Protein AF-A0A842N849-F1 (afdb_monomer_lite)

pLDDT: mean 73.32, std 21.98, range [22.89, 97.0]

Secondary structure (DSSP, 8-state):
------------SHHHHHHHHHHHHHHHHHHHHHHHHHHHHHHHHHHHTTSPPPHHHHHHHHHHHHHHHHHHHHS-HHHHHHHHTTT---TT---SB---TTSTTTT--B-STT-HHHHHHHHHHHHHHHHHHHTHHHHHHHHHHHHHHHT-SS-EEEE-TTS-EEEE--EEEP-EEEEEE-TTS-EEEEEEPPEEEE-GGGSSS-EEEE---EEEEEE-HHHHHHHHHHHHHHHHHHHHHHHHHHHHHHTT------BTTB----TTTHHHHHHHHHHHHHHHHHH-HHHHHHHHTT-PPPPP-S--GGGGTT-SSS--

Sequence (320 aa):
MKVLGYGAKKRGVADQIFDQAGIKSLRNRHDGLNSKKRLAQNKWKSEMEKESPDQQLIAEAKEDEKEFGDILASLPKVWHDLDSAGNKISANNKPVIRPGPNSVFSKHHLLAVGKEFKVSDLIAEFYCFAFSKLATSALKVKNALESCVENSETPIQWDTAAGINLTQVSKKQDYVWEKYTDKEGIKRKRKANPQLTAASDWGTKRRKISITRYHDDKYDHDKMKRSISPNFIHSLDASHMILTINEMSDAGISSFQMIHDAFGTHAEDCDEMFEIVKRTFVEIHKDNPFDRLLEKYGVDVPAKGSLKLEEILESEYIIH

Radius of gyration: 29.9 Å; chains: 1; bounding box: 75×68×69 Å

Foldseek 3Di:
DDDDDDDDDDPDDPVVCCVVVVVVVVVCVVVVVVVVVVVVVVVVVVVVVPDDPDVVVVVVVVVLVVVLVVLVVVQPCQQVVQVVVVPDDDPPQDFPDADPCPDPCNVGTRRDPPCVVVNVVSVVVSVVSVCCVVPVVLVVLLVLLLVLLVLDPAFAWFAFPLGDIDTDFAFAKDWDWDWDQDPVRDIDTDTAADWDWDDQPPHDDIDIDGDIDTDPPHTDSVVSSVCRSVVVVLRLLVSLVVQLCVVCVVVVFPAWDDDRQATDGPPVCVVVSVLSSLVSNLVRVVVPRSCVSSVVSVGDDDDDDPDDSVVSSVDPPPGD

Structure (mmCIF, N/CA/C/O backbone):
data_AF-A0A842N849-F1
#
_entry.id   AF-A0A842N849-F1
#
loop_
_atom_site.group_PDB
_atom_site.id
_atom_site.type_symbol
_atom_site.label_atom_id
_atom_site.label_alt_id
_atom_site.label_comp_id
_atom_site.label_asym_id
_atom_site.label_entity_id
_atom_site.label_seq_id
_atom_site.pdbx_PDB_ins_code
_atom_site.Cartn_x
_atom_site.Cartn_y
_atom_site.Cartn_z
_atom_site.occupancy
_atom_site.B_iso_or_equiv
_atom_site.auth_seq_id
_atom_site.auth_comp_id
_atom_site.auth_asym_id
_atom_site.auth_atom_id
_atom_site.pdbx_PDB_model_num
ATOM 1 N N . MET A 1 1 ? -51.246 -31.839 14.051 1.00 32.44 1 MET A N 1
ATOM 2 C CA . MET A 1 1 ? -51.273 -31.484 15.486 1.00 32.44 1 MET A CA 1
ATOM 3 C C . MET A 1 1 ? -51.511 -29.972 15.564 1.00 32.44 1 MET A C 1
ATOM 5 O O . MET A 1 1 ? -50.696 -29.235 15.031 1.00 32.44 1 MET A O 1
ATOM 9 N N . LYS A 1 2 ? -52.687 -29.530 16.050 1.00 28.62 2 LYS A N 1
ATOM 10 C CA . LYS A 1 2 ? -53.026 -28.110 16.353 1.00 28.62 2 LYS A CA 1
ATOM 11 C C . LYS A 1 2 ? -52.128 -27.613 17.509 1.00 28.62 2 LYS A C 1
ATOM 13 O O . LYS A 1 2 ? -51.606 -28.473 18.207 1.00 28.62 2 LYS A O 1
ATOM 18 N N . VAL A 1 3 ? -51.849 -26.313 17.695 1.00 22.89 3 VAL A N 1
ATOM 19 C CA . VAL A 1 3 ? -52.662 -25.282 18.409 1.00 22.89 3 VAL A CA 1
ATOM 20 C C . VAL A 1 3 ? -52.197 -23.871 17.941 1.00 22.89 3 VAL A C 1
ATOM 22 O O . VAL A 1 3 ? -51.000 -23.620 17.938 1.00 22.89 3 VAL A O 1
ATOM 25 N N . LEU A 1 4 ? -53.027 -23.051 17.263 1.00 25.53 4 LEU A N 1
ATOM 26 C CA . LEU A 1 4 ? -53.732 -21.827 17.753 1.00 25.53 4 LEU A CA 1
ATOM 27 C C . LEU A 1 4 ? -52.842 -20.920 18.646 1.00 25.53 4 LEU A C 1
ATOM 29 O O . LEU A 1 4 ? -52.418 -21.344 19.705 1.00 25.53 4 LEU A O 1
ATOM 33 N N . GLY A 1 5 ? -52.430 -19.702 18.281 1.00 25.44 5 GLY A N 1
ATOM 34 C CA . GLY A 1 5 ? -53.230 -18.528 17.922 1.00 25.44 5 GLY A CA 1
ATOM 35 C C . GLY A 1 5 ? -53.434 -17.646 19.161 1.00 25.44 5 GLY A C 1
ATOM 36 O O . GLY A 1 5 ? -54.130 -18.091 20.052 1.00 25.44 5 GLY A O 1
ATOM 37 N N . TYR A 1 6 ? -52.871 -16.430 19.214 1.00 25.02 6 TYR A N 1
ATOM 38 C CA . TYR A 1 6 ? -53.424 -15.289 19.970 1.00 25.02 6 TYR A CA 1
ATOM 39 C C . TYR A 1 6 ? -52.746 -13.985 19.530 1.00 25.02 6 TYR A C 1
ATOM 41 O O . TYR A 1 6 ? -51.610 -13.687 19.887 1.00 25.02 6 TYR A O 1
ATOM 49 N 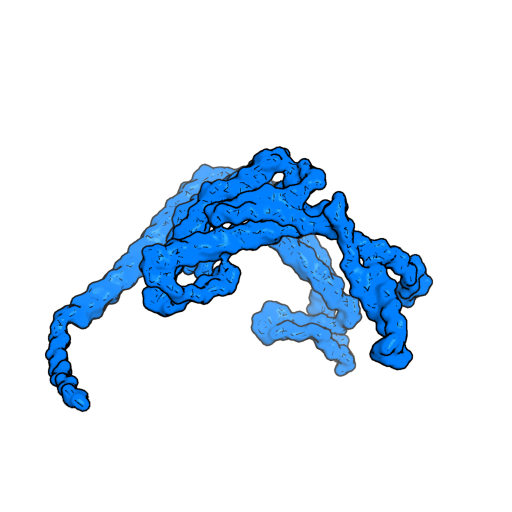N . GLY A 1 7 ? -53.478 -13.192 18.748 1.00 33.09 7 GLY A N 1
ATOM 50 C CA . GLY A 1 7 ? -53.224 -11.764 18.654 1.00 33.09 7 GLY A CA 1
ATOM 51 C C . GLY A 1 7 ? -53.701 -11.076 19.931 1.00 33.09 7 GLY A C 1
ATOM 52 O O . GLY A 1 7 ? -54.785 -11.368 20.431 1.00 33.09 7 GLY A O 1
ATOM 53 N N . ALA A 1 8 ? -52.919 -10.122 20.423 1.00 25.62 8 ALA A N 1
ATOM 54 C CA . ALA A 1 8 ? -53.411 -9.074 21.302 1.00 25.62 8 ALA A CA 1
ATOM 55 C C . ALA A 1 8 ? -52.617 -7.794 21.030 1.00 25.62 8 ALA A C 1
ATOM 57 O O . ALA A 1 8 ? -51.435 -7.684 21.346 1.00 25.62 8 ALA A O 1
ATOM 58 N N . LYS A 1 9 ? -53.297 -6.812 20.431 1.00 37.47 9 LYS A N 1
ATOM 59 C CA . LYS A 1 9 ? -52.864 -5.417 20.411 1.00 37.47 9 LYS A CA 1
ATOM 60 C C . LYS A 1 9 ? -52.615 -4.961 21.852 1.00 37.47 9 LYS A C 1
ATOM 62 O O . LYS A 1 9 ? -53.557 -4.871 22.634 1.00 37.47 9 LYS A O 1
ATOM 67 N N . LYS A 1 10 ? -51.387 -4.557 22.156 1.00 31.41 10 LYS A N 1
ATOM 68 C CA . LYS A 1 10 ? -51.122 -3.497 23.130 1.00 31.41 10 LYS A CA 1
ATOM 69 C C . LYS A 1 10 ? -50.333 -2.406 22.414 1.00 31.41 10 LYS A C 1
ATOM 71 O O . LYS A 1 10 ? -49.113 -2.421 22.403 1.00 31.41 10 LYS A O 1
ATOM 76 N N . ARG A 1 11 ? -51.055 -1.446 21.820 1.00 37.06 11 ARG A N 1
ATOM 77 C CA . ARG A 1 11 ? -50.536 -0.077 21.688 1.00 37.06 11 ARG A CA 1
ATOM 78 C C . ARG A 1 11 ? -50.334 0.411 23.116 1.00 37.06 11 ARG A C 1
ATOM 80 O O . ARG A 1 11 ? -51.307 0.725 23.795 1.00 37.06 11 ARG A O 1
ATOM 87 N N . GLY A 1 12 ? -49.105 0.345 23.600 1.00 28.17 12 GLY A N 1
ATOM 88 C CA . GLY A 1 12 ? -48.779 0.653 24.980 1.00 28.17 12 GLY A CA 1
ATOM 89 C C . GLY A 1 12 ? -47.534 1.505 25.027 1.00 28.17 12 GLY A C 1
ATOM 90 O O . GLY A 1 12 ? -46.449 0.950 25.039 1.00 28.17 12 GLY A O 1
ATOM 91 N N . VAL A 1 13 ? -47.727 2.825 25.080 1.00 34.72 13 VAL A N 1
ATOM 92 C CA . VAL A 1 13 ? -46.813 3.842 25.636 1.00 34.72 13 VAL A CA 1
ATOM 93 C C . VAL A 1 13 ? -45.440 4.019 24.946 1.00 34.72 13 VAL A C 1
ATOM 95 O O . VAL A 1 13 ? -44.965 5.146 24.877 1.00 34.72 13 VAL A O 1
ATOM 98 N N . ALA A 1 14 ? -44.837 2.988 24.350 1.00 30.64 14 ALA A N 1
ATOM 99 C CA . ALA A 1 14 ? -43.539 3.045 23.680 1.00 30.64 14 ALA A CA 1
ATOM 100 C C . ALA A 1 14 ? -43.572 3.915 22.412 1.00 30.64 14 ALA A C 1
ATOM 102 O O . ALA A 1 14 ? -42.759 4.826 22.292 1.00 30.64 14 ALA A O 1
ATOM 103 N N . ASP A 1 15 ? -44.564 3.743 21.532 1.00 34.62 15 ASP A N 1
ATOM 104 C CA . ASP A 1 15 ? -44.649 4.517 20.279 1.00 34.62 15 ASP A CA 1
ATOM 105 C C . ASP A 1 15 ? -44.846 6.029 20.516 1.00 34.62 15 ASP A C 1
ATOM 107 O O . ASP A 1 15 ? -44.389 6.848 19.727 1.00 34.62 15 ASP A O 1
ATOM 111 N N . GLN A 1 16 ? -45.464 6.430 21.636 1.00 37.66 16 GLN A N 1
ATOM 112 C CA . GLN A 1 16 ? -45.594 7.851 22.000 1.00 37.66 16 GLN A CA 1
ATOM 113 C C . GLN A 1 16 ? -44.335 8.426 22.662 1.00 37.66 16 GLN A C 1
ATOM 115 O O . GLN A 1 16 ? -44.104 9.633 22.582 1.00 37.66 16 GLN A O 1
ATOM 120 N N . ILE A 1 17 ? -43.509 7.586 23.293 1.00 38.00 17 ILE A N 1
ATOM 121 C CA . ILE A 1 17 ? -42.220 8.000 23.861 1.00 38.00 17 ILE A CA 1
ATOM 122 C C . ILE A 1 17 ? -41.162 8.109 22.750 1.00 38.00 17 ILE A C 1
ATOM 124 O O . ILE A 1 17 ? -40.391 9.070 22.745 1.00 38.00 17 ILE A O 1
ATOM 128 N N . PHE A 1 18 ? -41.159 7.194 21.774 1.00 31.75 18 PHE A N 1
ATOM 129 C CA . PHE A 1 18 ? -40.175 7.182 20.687 1.00 31.75 18 PHE A CA 1
ATOM 130 C C . PHE A 1 18 ? -40.354 8.325 19.675 1.00 31.75 18 PHE A C 1
ATOM 132 O O . PHE A 1 18 ? -39.348 8.898 19.254 1.00 31.75 18 PHE A O 1
ATOM 139 N N . ASP A 1 19 ? -41.583 8.758 19.371 1.00 40.66 19 ASP A N 1
ATOM 140 C CA . ASP A 1 19 ? -41.798 9.849 18.403 1.00 40.66 19 ASP A CA 1
ATOM 141 C C . ASP A 1 19 ? -41.350 11.228 18.928 1.00 40.66 19 ASP A C 1
ATOM 143 O O . ASP A 1 19 ? -40.822 12.047 18.174 1.00 40.66 19 ASP A O 1
ATOM 147 N N . GLN A 1 20 ? -41.484 11.504 20.233 1.00 37.53 20 GLN A N 1
ATOM 148 C CA . GLN A 1 20 ? -41.041 12.786 20.803 1.00 37.53 20 GLN A CA 1
ATOM 149 C C . GLN A 1 20 ? -39.594 12.771 21.308 1.00 37.53 20 GLN A C 1
ATOM 151 O O . GLN A 1 20 ? -38.915 13.797 21.202 1.00 37.53 20 GLN A O 1
ATOM 156 N N . ALA A 1 21 ? -39.093 11.640 21.819 1.00 36.44 21 ALA A N 1
ATOM 157 C CA . ALA A 1 21 ? -37.703 11.517 22.258 1.00 36.44 21 ALA A CA 1
ATOM 158 C C . ALA A 1 21 ? -36.736 11.341 21.074 1.00 36.44 21 ALA A C 1
ATOM 160 O O . ALA A 1 21 ? -35.662 11.946 21.071 1.00 36.44 21 ALA A O 1
ATOM 161 N N . GLY A 1 22 ? -37.132 10.599 20.033 1.00 37.69 22 GLY A N 1
ATOM 162 C CA . GLY A 1 22 ? -36.334 10.376 18.826 1.00 37.69 22 GLY A CA 1
ATOM 163 C C . GLY A 1 22 ? -36.087 11.668 18.049 1.00 37.69 22 GLY A C 1
ATOM 164 O O . GLY A 1 22 ? -34.936 12.039 17.818 1.00 37.69 22 GLY A O 1
ATOM 165 N N . ILE A 1 23 ? -37.152 12.423 17.755 1.00 40.81 23 ILE A N 1
ATOM 166 C CA . ILE A 1 23 ? -37.068 13.670 16.979 1.00 40.81 23 ILE A CA 1
ATOM 167 C C . ILE A 1 23 ? -36.344 14.780 17.760 1.00 40.81 23 ILE A C 1
ATOM 169 O O . ILE A 1 23 ? -35.526 15.492 17.175 1.00 40.81 23 ILE A O 1
ATOM 173 N N . LYS A 1 24 ? -36.552 14.914 19.084 1.00 36.38 24 LYS A N 1
ATOM 174 C CA . LYS A 1 24 ? -35.765 15.858 19.906 1.00 36.38 24 LYS A CA 1
ATOM 175 C C . LYS A 1 24 ? -34.299 15.437 20.039 1.00 36.38 24 LYS A C 1
ATOM 177 O O . LYS A 1 24 ? -33.443 16.315 20.014 1.00 36.38 24 LYS A O 1
ATOM 182 N N . SER A 1 25 ? -33.984 14.140 20.145 1.00 41.22 25 SER A N 1
ATOM 183 C CA . SER A 1 25 ? -32.586 13.680 20.228 1.00 41.22 25 SER A CA 1
ATOM 184 C C . SER A 1 25 ? -31.823 13.868 18.914 1.00 41.22 25 SER A C 1
ATOM 186 O O . SER A 1 25 ? -30.636 14.184 18.946 1.00 41.22 25 SER A O 1
ATOM 188 N N . LEU A 1 26 ? -32.495 13.726 17.766 1.00 38.94 26 LEU A N 1
ATOM 189 C CA . LEU A 1 26 ? -31.907 13.955 16.445 1.00 38.94 26 LEU A CA 1
ATOM 190 C C . LEU A 1 26 ? -31.678 15.450 16.191 1.00 38.94 26 LEU A C 1
ATOM 192 O O . LEU A 1 26 ? -30.591 15.834 15.765 1.00 38.94 26 LEU A O 1
ATOM 196 N N . ARG A 1 27 ? -32.640 16.314 16.550 1.00 40.91 27 ARG A N 1
ATOM 197 C CA . ARG A 1 27 ? -32.472 17.777 16.457 1.00 40.91 27 ARG A CA 1
ATOM 198 C C . ARG A 1 27 ? -31.383 18.301 17.401 1.00 40.91 27 ARG A C 1
ATOM 200 O O . ARG A 1 27 ? -30.525 19.062 16.972 1.00 40.91 27 ARG A O 1
ATOM 207 N N . ASN A 1 28 ? -31.348 17.816 18.645 1.00 40.47 28 ASN A N 1
ATOM 208 C CA . ASN A 1 28 ? -30.320 18.201 19.618 1.00 40.47 28 ASN A CA 1
ATOM 209 C C . ASN A 1 28 ? -28.923 17.669 19.250 1.00 40.47 28 ASN A C 1
ATOM 211 O O . ASN A 1 28 ? -27.933 18.340 19.540 1.00 40.47 28 ASN A O 1
ATOM 215 N N . ARG A 1 29 ? -28.818 16.505 18.585 1.00 43.84 29 ARG A N 1
ATOM 216 C CA . ARG A 1 29 ? -27.547 16.031 18.010 1.00 43.84 29 ARG A CA 1
ATOM 217 C C . ARG A 1 29 ? -27.091 16.930 16.864 1.00 43.84 29 ARG A C 1
ATOM 219 O O . ARG A 1 29 ? -25.929 17.317 16.850 1.00 43.84 29 ARG A O 1
ATOM 226 N N . HIS A 1 30 ? -27.994 17.349 15.977 1.00 41.16 30 HIS A N 1
ATOM 227 C CA . HIS A 1 30 ? -27.649 18.216 14.847 1.00 41.16 30 HIS A CA 1
ATOM 228 C C . HIS A 1 30 ? -27.212 19.633 15.279 1.00 41.16 30 HIS A C 1
ATOM 230 O O . HIS A 1 30 ? -26.248 20.176 14.730 1.00 41.16 30 HIS A O 1
ATOM 236 N N . ASP A 1 31 ? -27.854 20.204 16.305 1.00 43.22 31 ASP A N 1
ATOM 237 C CA . ASP A 1 31 ? -27.501 21.518 16.869 1.00 43.22 31 ASP A CA 1
ATOM 238 C C . ASP A 1 31 ? -26.251 21.455 17.776 1.00 43.22 31 ASP A C 1
ATOM 240 O O . ASP A 1 31 ? -25.425 22.377 17.797 1.00 43.22 31 ASP A O 1
ATOM 244 N N . GLY A 1 32 ? -26.043 20.331 18.473 1.00 47.00 32 GLY A N 1
ATOM 245 C CA . GLY A 1 32 ? -24.833 20.043 19.251 1.00 47.00 32 GLY A CA 1
ATOM 246 C C . GLY A 1 32 ? -23.588 19.819 18.383 1.00 47.00 32 GLY A C 1
ATOM 247 O O . GLY A 1 32 ? -22.511 20.314 18.715 1.00 47.00 32 GLY A O 1
ATOM 248 N N . LEU A 1 33 ? -23.728 19.138 17.241 1.00 43.19 33 LEU A N 1
ATOM 249 C CA . LEU A 1 33 ? -22.650 18.941 16.264 1.00 43.19 33 LEU A CA 1
ATOM 250 C C . LEU A 1 33 ? -22.289 20.238 15.538 1.00 43.19 33 LEU A C 1
ATOM 252 O O . LEU A 1 33 ? -21.107 20.518 15.365 1.00 43.19 33 LEU A O 1
ATOM 256 N N . ASN A 1 34 ? -23.271 21.068 15.172 1.00 45.28 34 ASN A N 1
ATOM 257 C CA . ASN A 1 34 ? -22.999 22.354 14.522 1.00 45.28 34 ASN A CA 1
ATOM 258 C C . ASN A 1 34 ? -22.328 23.353 15.471 1.00 45.28 34 ASN A C 1
ATOM 260 O O . ASN A 1 34 ? -21.401 24.053 15.067 1.00 45.28 34 ASN A O 1
ATOM 264 N N . SER A 1 35 ? -22.745 23.407 16.739 1.00 48.44 35 SER A N 1
ATOM 265 C CA . SER A 1 35 ? -22.102 24.266 17.741 1.00 48.44 35 SER A CA 1
ATOM 266 C C . SER A 1 35 ? -20.686 23.797 18.086 1.00 48.44 35 SER A C 1
ATOM 268 O O . SER A 1 35 ? -19.784 24.632 18.124 1.00 48.44 35 SER A O 1
ATOM 270 N N . LYS A 1 36 ? -20.448 22.483 18.232 1.00 49.03 36 LYS A N 1
ATOM 271 C CA . LYS A 1 36 ? -19.101 21.916 18.428 1.00 49.03 36 LYS A CA 1
ATOM 272 C C . LYS A 1 36 ? -18.201 22.075 17.197 1.00 49.03 36 LYS A C 1
ATOM 274 O O . LYS A 1 36 ? -17.064 22.504 17.367 1.00 49.03 36 LYS A O 1
ATOM 279 N N . LYS A 1 37 ? -18.703 21.845 15.973 1.00 48.50 37 LYS A N 1
ATOM 280 C CA . LYS A 1 37 ? -17.974 22.126 14.715 1.00 48.50 37 LYS A CA 1
ATOM 281 C C . LYS A 1 37 ? -17.581 23.596 14.624 1.00 48.50 37 LYS A C 1
ATOM 283 O O . LYS A 1 37 ? -16.449 23.906 14.275 1.00 48.50 37 LYS A O 1
ATOM 288 N N . ARG A 1 38 ? -18.488 24.508 14.983 1.00 50.00 38 ARG A N 1
ATOM 289 C CA . ARG A 1 38 ? -18.233 25.953 14.940 1.00 50.00 38 ARG A CA 1
ATOM 290 C C . ARG A 1 38 ? -17.259 26.402 16.033 1.00 50.00 38 ARG A C 1
ATOM 292 O O . ARG A 1 38 ? -16.422 27.259 15.771 1.00 50.00 38 ARG A O 1
ATOM 299 N N . LEU A 1 39 ? -17.310 25.798 17.225 1.00 52.38 39 LEU A N 1
ATOM 300 C CA . LEU A 1 39 ? -16.325 26.034 18.287 1.00 52.38 39 LEU A CA 1
ATOM 301 C C . LEU A 1 39 ? -14.937 25.511 17.893 1.00 52.38 39 LEU A C 1
ATOM 303 O O . LEU A 1 39 ? -13.954 26.216 18.092 1.00 52.38 39 LEU A O 1
ATOM 307 N N . ALA A 1 40 ? -14.864 24.316 17.298 1.00 47.88 40 ALA A N 1
ATOM 308 C CA . ALA A 1 40 ? -13.627 23.723 16.799 1.00 47.88 40 ALA A CA 1
ATOM 309 C C . ALA A 1 40 ? -13.034 24.544 15.644 1.00 47.88 40 ALA A C 1
ATOM 311 O O . ALA A 1 40 ? -11.854 24.867 15.681 1.00 47.88 40 ALA A O 1
ATOM 312 N N . GLN A 1 41 ? -13.855 24.990 14.686 1.00 43.72 41 GLN A N 1
ATOM 313 C CA . GLN A 1 41 ? -13.428 25.888 13.606 1.00 43.72 41 GLN A CA 1
ATOM 314 C C . GLN A 1 41 ? -12.940 27.243 14.122 1.00 43.72 41 GLN A C 1
ATOM 316 O O . GLN A 1 41 ? -11.947 27.760 13.622 1.00 43.72 41 GLN A O 1
ATOM 321 N N . ASN A 1 42 ? -13.617 27.834 15.109 1.00 53.06 42 ASN A N 1
ATOM 322 C CA . ASN A 1 42 ? -13.201 29.116 15.678 1.00 53.06 42 ASN A CA 1
ATOM 323 C C . ASN A 1 42 ? -11.926 28.976 16.520 1.00 53.06 42 ASN A C 1
ATOM 325 O O . ASN A 1 42 ? -11.064 29.849 16.460 1.00 53.06 42 ASN A O 1
ATOM 329 N N . LYS A 1 43 ? -11.780 27.870 17.261 1.00 49.94 43 LYS A N 1
ATOM 330 C CA . LYS A 1 43 ? -10.562 27.554 18.013 1.00 49.94 43 LYS A CA 1
ATOM 331 C C . LYS A 1 43 ? -9.383 27.326 17.064 1.00 49.94 43 LYS A C 1
ATOM 333 O O . LYS A 1 43 ? -8.360 27.978 17.233 1.00 49.94 43 LYS A O 1
ATOM 338 N N . TRP A 1 44 ? -9.581 26.532 16.012 1.00 46.66 44 TRP A N 1
ATOM 339 C CA . TRP A 1 44 ? -8.602 26.299 14.949 1.00 46.66 44 TRP A CA 1
ATOM 340 C C . TRP A 1 44 ? -8.199 27.594 14.232 1.00 46.66 44 TRP A C 1
ATOM 342 O O . TRP A 1 44 ? -7.013 27.862 14.091 1.00 46.66 44 TRP A O 1
ATOM 352 N N . LYS A 1 45 ? -9.158 28.462 13.871 1.00 47.44 45 LYS A N 1
ATOM 353 C CA . LYS A 1 45 ? -8.859 29.791 13.303 1.00 47.44 45 LYS A CA 1
ATOM 354 C C . LYS A 1 45 ? -8.031 30.661 14.252 1.00 47.44 45 LYS A C 1
ATOM 356 O O . LYS A 1 45 ? -7.077 31.284 13.811 1.00 47.44 45 LYS A O 1
ATOM 361 N N . SER A 1 46 ? -8.353 30.663 15.547 1.00 50.19 46 SER A N 1
ATOM 362 C CA . SER A 1 46 ? -7.612 31.441 16.552 1.00 50.19 46 SER A CA 1
ATOM 363 C C . SER A 1 46 ? -6.216 30.888 16.873 1.00 50.19 46 SER A C 1
ATOM 365 O O . SER A 1 46 ? -5.372 31.619 17.387 1.00 50.19 46 SER A O 1
ATOM 367 N N . GLU A 1 47 ? -5.987 29.596 16.619 1.00 47.09 47 GLU A N 1
ATOM 368 C CA . GLU A 1 47 ? -4.688 28.930 16.765 1.00 47.09 47 GLU A CA 1
ATOM 369 C C . GLU A 1 47 ? -3.828 29.154 15.506 1.00 47.09 47 GLU A C 1
ATOM 371 O O . GLU A 1 47 ? -2.669 29.536 15.635 1.00 47.09 47 GLU A O 1
ATOM 376 N N . MET A 1 48 ? -4.423 29.079 14.309 1.00 42.56 48 MET A N 1
ATOM 377 C CA . MET A 1 48 ? -3.784 29.415 13.024 1.00 42.56 48 MET A CA 1
ATOM 378 C C . MET A 1 48 ? -3.397 30.899 12.906 1.00 42.56 48 MET A C 1
ATOM 380 O O . MET A 1 48 ? -2.389 31.218 12.291 1.00 42.56 48 MET A O 1
ATOM 384 N N . GLU A 1 49 ? -4.157 31.820 13.510 1.00 43.88 49 GLU A N 1
ATOM 385 C CA . GLU A 1 49 ? -3.810 33.254 13.542 1.00 43.88 49 GLU A CA 1
ATOM 386 C C . GLU A 1 49 ? -2.610 33.578 14.458 1.00 43.88 49 GLU A C 1
ATOM 388 O O . GLU A 1 49 ? -2.075 34.685 14.392 1.00 43.88 49 GLU A O 1
ATOM 393 N N . LYS A 1 50 ? -2.178 32.642 15.318 1.00 41.97 50 LYS A N 1
ATOM 394 C CA . LYS A 1 50 ? -1.055 32.835 16.258 1.00 41.97 50 LYS A CA 1
ATOM 395 C C . LYS A 1 50 ? 0.270 32.266 15.763 1.00 41.97 50 LYS A C 1
ATOM 397 O O . LYS A 1 50 ? 1.316 32.673 16.268 1.00 41.97 50 LYS A O 1
ATOM 402 N N . GLU A 1 51 ? 0.246 31.355 14.800 1.00 43.22 51 GLU A N 1
ATOM 403 C CA . GLU A 1 51 ? 1.453 30.827 14.173 1.00 43.22 51 GLU A CA 1
ATOM 404 C C . GLU A 1 51 ? 1.808 31.704 12.969 1.00 43.22 51 GLU A C 1
ATOM 406 O O . GLU A 1 51 ? 1.101 31.736 11.965 1.00 43.22 51 GLU A O 1
ATOM 411 N N . SER A 1 52 ? 2.907 32.460 13.072 1.00 46.62 52 SER A N 1
ATOM 412 C CA . SER A 1 52 ? 3.513 33.080 11.890 1.00 46.62 52 SER A CA 1
ATOM 413 C C . SER A 1 52 ? 3.860 31.952 10.917 1.00 46.62 52 SER A C 1
ATOM 415 O O . SER A 1 52 ? 4.651 31.090 11.305 1.00 46.62 52 SER A O 1
ATOM 417 N N . PRO A 1 53 ? 3.326 31.931 9.681 1.00 47.78 53 PRO A N 1
ATOM 418 C CA . PRO A 1 53 ? 3.680 30.889 8.733 1.00 47.78 53 PRO A CA 1
ATOM 419 C C . PRO A 1 53 ? 5.186 30.944 8.491 1.00 47.78 53 PRO A C 1
ATOM 421 O O . PRO A 1 53 ? 5.755 32.032 8.334 1.00 47.78 53 PRO A O 1
ATOM 424 N N . ASP A 1 54 ? 5.822 29.778 8.505 1.00 52.47 54 ASP A N 1
ATOM 425 C CA . ASP A 1 54 ? 7.260 29.656 8.311 1.00 52.47 54 ASP A CA 1
ATOM 426 C C . ASP A 1 54 ? 7.633 30.350 6.993 1.00 52.47 54 ASP A C 1
ATOM 428 O O . ASP A 1 54 ? 7.077 30.044 5.935 1.00 52.47 54 ASP A O 1
ATOM 432 N N . GLN A 1 55 ? 8.531 31.338 7.036 1.00 49.19 55 GLN A N 1
ATOM 433 C CA . GLN A 1 55 ? 8.898 32.124 5.843 1.00 49.19 55 GLN A CA 1
ATOM 434 C C . GLN A 1 55 ? 9.420 31.222 4.714 1.00 49.19 55 GLN A C 1
ATOM 436 O O . GLN A 1 55 ? 9.281 31.549 3.535 1.00 49.19 55 GLN A O 1
ATOM 441 N N . GLN A 1 56 ? 9.964 30.066 5.093 1.00 44.66 56 GLN A N 1
ATOM 442 C CA . GLN A 1 56 ? 10.403 29.000 4.209 1.00 44.66 56 GLN A CA 1
ATOM 443 C C . GLN A 1 56 ? 9.227 28.326 3.481 1.00 44.66 56 GLN A C 1
ATOM 445 O O . GLN A 1 56 ? 9.277 28.206 2.263 1.00 44.66 56 GLN A O 1
ATOM 450 N N . LEU A 1 57 ? 8.120 28.029 4.172 1.00 46.28 57 LEU A N 1
ATOM 451 C CA . LEU A 1 57 ? 6.893 27.497 3.558 1.00 46.28 57 LEU A CA 1
ATOM 452 C C . LEU A 1 57 ? 6.246 28.502 2.594 1.00 46.28 57 LEU A C 1
ATOM 454 O O . LEU A 1 57 ? 5.723 28.113 1.555 1.00 46.28 57 LEU A O 1
ATOM 458 N N . ILE A 1 58 ? 6.291 29.803 2.907 1.00 50.94 58 ILE A N 1
ATOM 459 C CA . ILE A 1 58 ? 5.790 30.852 1.998 1.00 50.94 58 ILE A CA 1
ATOM 460 C C . ILE A 1 58 ? 6.665 30.949 0.739 1.00 50.94 58 ILE A C 1
ATOM 462 O O . ILE A 1 58 ? 6.147 31.185 -0.353 1.00 50.94 58 ILE A O 1
ATOM 466 N N . ALA A 1 59 ? 7.986 30.816 0.880 1.00 53.09 59 ALA A N 1
ATOM 467 C CA . ALA A 1 59 ? 8.912 30.835 -0.248 1.00 53.09 59 ALA A CA 1
ATOM 468 C C . ALA A 1 59 ? 8.739 29.596 -1.139 1.00 53.09 59 ALA A C 1
ATOM 470 O O . ALA A 1 59 ? 8.600 29.753 -2.350 1.00 53.09 59 ALA A O 1
ATOM 471 N N . GLU A 1 60 ? 8.644 28.408 -0.534 1.00 52.84 60 GLU A N 1
ATOM 472 C CA . GLU A 1 60 ? 8.337 27.145 -1.216 1.00 52.84 60 GLU A CA 1
ATOM 473 C C . GLU A 1 60 ? 6.992 27.233 -1.952 1.00 52.84 60 GLU A C 1
ATOM 475 O O . GLU A 1 60 ? 6.924 26.946 -3.140 1.00 52.84 60 GLU A O 1
ATOM 480 N N . ALA A 1 61 ? 5.944 27.763 -1.312 1.00 49.94 61 ALA A N 1
ATOM 481 C CA . ALA A 1 61 ? 4.637 27.936 -1.949 1.00 49.94 61 ALA A CA 1
ATOM 482 C C . ALA A 1 61 ? 4.666 28.885 -3.163 1.00 49.94 61 ALA A C 1
ATOM 484 O O . ALA A 1 61 ? 3.946 28.664 -4.135 1.00 49.94 61 ALA A O 1
ATOM 485 N N . LYS A 1 62 ? 5.490 29.942 -3.137 1.00 54.69 62 LYS A N 1
ATOM 486 C CA . LYS A 1 62 ? 5.650 30.868 -4.277 1.00 54.69 62 LYS A CA 1
ATOM 487 C C . LYS A 1 62 ? 6.458 30.261 -5.419 1.00 54.69 62 LYS A C 1
ATOM 489 O O . LYS A 1 62 ? 6.197 30.566 -6.582 1.00 54.69 62 LYS A O 1
ATOM 494 N N . GLU A 1 63 ? 7.458 29.447 -5.097 1.00 63.72 63 GLU A N 1
ATOM 495 C CA . GLU A 1 63 ? 8.224 28.696 -6.090 1.00 63.72 63 GLU A CA 1
ATOM 496 C C . GLU A 1 63 ? 7.342 27.627 -6.748 1.00 63.72 63 GLU A C 1
ATOM 498 O O . GLU A 1 63 ? 7.312 27.533 -7.974 1.00 63.72 63 GLU A O 1
ATOM 503 N N . ASP A 1 64 ? 6.510 26.951 -5.955 1.00 56.34 64 ASP A N 1
ATOM 504 C CA . ASP A 1 64 ? 5.497 26.000 -6.410 1.00 56.34 64 ASP A CA 1
ATOM 505 C C . ASP A 1 64 ? 4.428 26.656 -7.292 1.00 56.34 64 ASP A C 1
ATOM 507 O O . ASP A 1 64 ? 4.041 26.090 -8.312 1.00 56.34 64 ASP A O 1
ATOM 511 N N . GLU A 1 65 ? 3.956 27.857 -6.938 1.00 57.72 65 GLU A N 1
ATOM 512 C CA . GLU A 1 65 ? 2.992 28.624 -7.739 1.00 57.72 65 GLU A CA 1
ATOM 513 C C . GLU A 1 65 ? 3.582 29.018 -9.099 1.00 57.72 65 GLU A C 1
ATOM 515 O O . GLU A 1 65 ? 2.902 28.948 -10.126 1.00 57.72 65 GLU A O 1
ATOM 520 N N . LYS A 1 66 ? 4.869 29.381 -9.125 1.00 66.75 66 LYS A N 1
ATOM 521 C CA . LYS A 1 66 ? 5.592 29.679 -10.361 1.00 66.75 66 LYS A CA 1
ATOM 522 C C . LYS A 1 66 ? 5.796 28.424 -11.210 1.00 66.75 66 LYS A C 1
ATOM 524 O O . LYS A 1 66 ? 5.498 28.463 -12.398 1.00 66.75 66 LYS A O 1
ATOM 529 N N . GLU A 1 67 ? 6.247 27.319 -10.619 1.00 62.22 67 GLU A N 1
ATOM 530 C CA . GLU A 1 67 ? 6.444 26.038 -11.312 1.00 62.22 67 GLU A CA 1
ATOM 531 C C . GLU A 1 67 ? 5.115 25.499 -11.865 1.00 62.22 67 GLU A C 1
ATOM 533 O O . GLU A 1 67 ? 5.038 25.073 -13.017 1.00 62.22 67 GLU A O 1
ATOM 538 N N . PHE A 1 68 ? 4.030 25.614 -11.096 1.00 57.34 68 PHE A N 1
ATOM 539 C CA . PHE A 1 68 ? 2.676 25.301 -11.547 1.00 57.34 68 PHE A CA 1
ATOM 540 C C . PHE A 1 68 ? 2.225 26.209 -12.694 1.00 57.34 68 PHE A C 1
ATOM 542 O O . PHE A 1 68 ? 1.660 25.728 -13.677 1.00 57.34 68 PHE A O 1
ATOM 549 N N . GLY A 1 69 ? 2.488 27.515 -12.590 1.00 58.91 69 GLY A N 1
ATOM 550 C CA . GLY A 1 69 ? 2.234 28.488 -13.649 1.00 58.91 69 GLY A CA 1
ATOM 551 C C . GLY A 1 69 ? 2.999 28.164 -14.932 1.00 58.91 69 GLY A C 1
ATOM 552 O O . GLY A 1 69 ? 2.419 28.219 -16.013 1.00 58.91 69 GLY A O 1
ATOM 553 N N . ASP A 1 70 ? 4.258 27.744 -14.816 1.00 63.88 70 ASP A N 1
ATOM 554 C CA . ASP A 1 70 ? 5.108 27.335 -15.933 1.00 63.88 70 ASP A CA 1
ATOM 555 C C . ASP A 1 70 ? 4.633 26.002 -16.548 1.00 63.88 70 ASP A C 1
ATOM 557 O O . ASP A 1 70 ? 4.604 25.863 -17.772 1.00 63.88 70 ASP A O 1
ATOM 561 N N . ILE A 1 71 ? 4.164 25.037 -15.744 1.00 57.72 71 ILE A N 1
ATOM 562 C CA . ILE A 1 71 ? 3.538 23.791 -16.229 1.00 57.72 71 ILE A CA 1
ATOM 563 C C . ILE A 1 71 ? 2.229 24.100 -16.965 1.00 57.72 71 ILE A C 1
ATOM 565 O O . ILE A 1 71 ? 2.025 23.635 -18.085 1.00 57.72 71 ILE A O 1
ATOM 569 N N . LEU A 1 72 ? 1.361 24.934 -16.390 1.00 56.41 72 LEU A N 1
ATOM 570 C CA . LEU A 1 72 ? 0.127 25.378 -17.041 1.00 56.41 72 LEU A CA 1
ATOM 571 C C . LEU A 1 72 ? 0.398 26.173 -18.324 1.00 56.41 72 LEU A C 1
ATOM 573 O O . LEU A 1 72 ? -0.324 26.003 -19.302 1.00 56.41 72 LEU A O 1
ATOM 577 N N . ALA A 1 73 ? 1.435 27.011 -18.350 1.00 58.22 73 ALA A N 1
ATOM 578 C CA . ALA A 1 73 ? 1.836 27.773 -19.531 1.00 58.22 73 ALA A CA 1
ATOM 579 C C . ALA A 1 73 ? 2.555 26.910 -20.587 1.00 58.22 73 ALA A C 1
ATOM 581 O O . ALA A 1 73 ? 2.544 27.249 -21.773 1.00 58.22 73 ALA A O 1
ATOM 582 N N . SER A 1 74 ? 3.175 25.800 -20.170 1.00 52.22 74 SER A N 1
ATOM 583 C CA . SER A 1 74 ? 3.824 24.811 -21.041 1.00 52.22 74 SER A CA 1
ATOM 584 C C . SER A 1 74 ? 2.876 23.721 -21.541 1.00 52.22 74 SER A C 1
ATOM 586 O O . SER A 1 74 ? 3.228 23.022 -22.504 1.00 52.22 74 SER A O 1
ATOM 588 N N . LEU A 1 75 ? 1.656 23.627 -20.977 1.00 51.84 75 LEU A N 1
ATOM 589 C CA . LEU A 1 75 ? 0.552 22.921 -21.623 1.00 51.84 75 LEU A CA 1
ATOM 590 C C . LEU A 1 75 ? 0.533 23.365 -23.082 1.00 51.84 75 LEU A C 1
ATOM 592 O O . LEU A 1 75 ? 0.614 24.557 -23.392 1.00 51.84 75 LEU A O 1
ATOM 596 N N . PRO A 1 76 ? 0.529 22.407 -24.013 1.00 49.00 76 PRO A N 1
ATOM 597 C CA . PRO A 1 76 ? 1.000 22.681 -25.345 1.00 49.00 76 PRO A CA 1
ATOM 598 C C . PRO A 1 76 ? 0.103 23.743 -25.958 1.00 49.00 76 PRO A C 1
ATOM 600 O O . PRO A 1 76 ? -1.121 23.653 -25.868 1.00 49.00 76 PRO A O 1
ATOM 603 N N . LYS A 1 77 ? 0.726 24.679 -26.679 1.00 48.69 77 LYS A N 1
ATOM 604 C CA . LYS A 1 77 ? 0.065 25.648 -27.564 1.00 48.69 77 LYS A CA 1
ATOM 605 C C . LYS A 1 77 ? -1.053 25.015 -28.403 1.00 48.69 77 LYS A C 1
ATOM 607 O O . LYS A 1 77 ? -1.998 25.692 -28.743 1.00 48.69 77 LYS A O 1
ATOM 612 N N . VAL A 1 78 ? -0.991 23.698 -28.635 1.00 41.97 78 VAL A N 1
ATOM 613 C CA . VAL A 1 78 ? -2.064 22.819 -29.131 1.00 41.97 78 VAL A CA 1
ATOM 614 C C . VAL A 1 78 ? -3.430 23.047 -28.480 1.00 41.97 78 VAL A C 1
ATOM 616 O O . VAL A 1 78 ? -4.399 23.024 -29.219 1.00 41.97 78 VAL A O 1
ATOM 619 N N . TRP A 1 79 ? -3.551 23.262 -27.169 1.00 49.44 79 TRP A N 1
ATOM 620 C CA . TRP A 1 79 ? -4.850 23.527 -26.535 1.00 49.44 79 TRP A CA 1
ATOM 621 C C . TRP A 1 79 ? -5.401 24.903 -26.924 1.00 49.44 79 TRP A C 1
ATOM 623 O O . TRP A 1 79 ? -6.562 24.998 -27.307 1.00 49.44 79 TRP A O 1
ATOM 633 N N . HIS A 1 80 ? -4.552 25.935 -26.950 1.00 46.19 80 HIS A N 1
ATOM 634 C CA . HIS A 1 80 ? -4.911 27.272 -27.441 1.00 46.19 80 HIS A CA 1
ATOM 635 C C . HIS A 1 80 ? -5.109 27.332 -28.968 1.00 46.19 80 HIS A C 1
ATOM 637 O O . HIS A 1 80 ? -6.001 28.024 -29.451 1.00 46.19 80 HIS A O 1
ATOM 643 N N . ASP A 1 81 ? -4.323 26.590 -29.746 1.00 45.88 81 ASP A N 1
ATOM 644 C CA . ASP A 1 81 ? -4.413 26.480 -31.204 1.00 45.88 81 ASP A CA 1
ATOM 645 C C . ASP A 1 81 ? -5.637 25.639 -31.617 1.00 45.88 81 ASP A C 1
ATOM 647 O O . ASP A 1 81 ? -6.201 25.881 -32.678 1.00 45.88 81 ASP A O 1
ATOM 651 N N . LEU A 1 82 ? -6.084 24.680 -30.792 1.00 45.12 82 LEU A N 1
ATOM 652 C CA . LEU A 1 82 ? -7.354 23.957 -30.962 1.00 45.12 82 LEU A CA 1
ATOM 653 C C . LEU A 1 82 ? -8.562 24.863 -30.714 1.00 45.12 82 LEU A C 1
ATOM 655 O O . LEU A 1 82 ? -9.528 24.785 -31.470 1.00 45.12 82 LEU A O 1
ATOM 659 N N . ASP A 1 83 ? -8.474 25.738 -29.712 1.00 41.41 83 ASP A N 1
ATOM 660 C CA . ASP A 1 83 ? -9.484 26.759 -29.408 1.00 41.41 83 ASP A CA 1
ATOM 661 C C . ASP A 1 83 ? -9.546 27.828 -30.524 1.00 41.41 83 ASP A C 1
ATOM 663 O O . ASP A 1 83 ? -10.613 28.234 -30.983 1.00 41.41 83 ASP A O 1
ATOM 667 N N . SER A 1 84 ? -8.382 28.199 -31.073 1.00 43.59 84 SER A N 1
ATOM 668 C CA . SER A 1 84 ? -8.238 29.166 -32.175 1.00 43.59 84 SER A CA 1
ATOM 669 C C . SER A 1 84 ? -8.584 28.590 -33.559 1.00 43.59 84 SER A C 1
ATOM 671 O O . SER A 1 84 ? -8.931 29.335 -34.479 1.00 43.59 84 SER A O 1
ATOM 673 N N . ALA A 1 85 ? -8.498 27.267 -33.742 1.00 46.12 85 ALA A N 1
ATOM 674 C CA . ALA A 1 85 ? -8.812 26.570 -34.994 1.00 46.12 85 ALA A CA 1
ATOM 675 C C . ALA A 1 85 ? -10.307 26.247 -35.163 1.00 46.12 85 ALA A C 1
ATOM 677 O O . ALA A 1 85 ? -10.679 25.553 -36.117 1.00 46.12 85 ALA A O 1
ATOM 678 N N . GLY A 1 86 ? -11.171 26.792 -34.302 1.00 45.69 86 GLY A N 1
ATOM 679 C CA . GLY A 1 86 ? -12.625 26.626 -34.319 1.00 45.69 86 GLY A CA 1
ATOM 680 C C . GLY A 1 86 ? -13.365 27.088 -35.583 1.00 45.69 86 GLY A C 1
ATOM 681 O O . GLY A 1 86 ? -14.577 27.222 -35.525 1.00 45.69 86 GLY A O 1
ATOM 682 N N . ASN A 1 87 ? -12.704 27.323 -36.726 1.00 43.22 87 ASN A N 1
ATOM 683 C CA . ASN A 1 87 ? -13.378 27.747 -37.962 1.00 43.22 87 ASN A CA 1
ATOM 684 C C . ASN A 1 87 ? -12.795 27.229 -39.293 1.00 43.22 87 ASN A C 1
ATOM 686 O O . ASN A 1 87 ? -13.139 27.754 -40.351 1.00 43.22 87 ASN A O 1
ATOM 690 N N . LYS A 1 88 ? -11.961 26.179 -39.311 1.00 48.19 88 LYS A N 1
ATOM 691 C CA . LYS A 1 88 ? -11.594 25.508 -40.582 1.00 48.19 88 LYS A CA 1
ATOM 692 C C . LYS A 1 88 ? -11.617 23.989 -40.459 1.00 48.19 88 LYS A C 1
ATOM 694 O O . LYS A 1 88 ? -10.583 23.332 -40.523 1.00 48.19 88 LYS A O 1
ATOM 699 N N . ILE A 1 89 ? -12.810 23.422 -40.301 1.00 48.19 89 ILE A N 1
ATOM 700 C CA . ILE A 1 89 ? -13.003 21.969 -40.330 1.00 48.19 89 ILE A CA 1
ATOM 701 C C . ILE A 1 89 ? -13.565 21.573 -41.699 1.00 48.19 89 ILE A C 1
ATOM 703 O O . ILE A 1 89 ? -14.703 21.884 -42.041 1.00 48.19 89 ILE A O 1
ATOM 707 N N . SER A 1 90 ? -12.741 20.877 -42.485 1.00 45.62 90 SER A N 1
ATOM 708 C CA . SER A 1 90 ? -13.185 20.065 -43.621 1.00 45.62 90 SER A CA 1
ATOM 709 C C . SER A 1 90 ? -13.999 18.876 -43.098 1.00 45.62 90 SER A C 1
ATOM 711 O O . SER A 1 90 ? -13.598 18.235 -42.125 1.00 45.62 90 SER A O 1
ATOM 713 N N . ALA A 1 91 ? -15.114 18.560 -43.764 1.00 50.22 91 ALA A N 1
ATOM 714 C CA . ALA A 1 91 ? -16.102 17.542 -43.385 1.00 50.22 91 ALA A CA 1
ATOM 715 C C . ALA A 1 91 ? -15.548 16.112 -43.160 1.00 50.22 91 ALA A C 1
ATOM 717 O O . ALA A 1 91 ? -16.273 15.249 -42.667 1.00 50.22 91 ALA A O 1
ATOM 718 N N . ASN A 1 92 ? -14.272 15.858 -43.472 1.00 51.28 92 ASN A N 1
ATOM 719 C CA . ASN A 1 92 ? -13.628 14.550 -43.333 1.00 51.28 92 ASN A CA 1
ATOM 720 C C . ASN A 1 92 ? -12.812 14.344 -42.038 1.00 51.28 92 ASN A C 1
ATOM 722 O O . ASN A 1 92 ? -12.449 13.203 -41.757 1.00 51.28 92 ASN A O 1
ATOM 726 N N . ASN A 1 93 ? -12.555 15.372 -41.217 1.00 53.41 93 ASN A N 1
ATOM 727 C CA . ASN A 1 93 ? -11.844 15.209 -39.935 1.00 53.41 93 ASN A CA 1
ATOM 728 C C . ASN A 1 93 ? -12.832 15.049 -38.771 1.00 53.41 93 ASN A C 1
ATOM 730 O O . ASN A 1 93 ? -13.227 16.019 -38.123 1.00 53.41 93 ASN A O 1
ATOM 734 N N . LYS A 1 94 ? -13.246 13.809 -38.488 1.00 53.66 94 LYS A N 1
ATOM 735 C CA . LYS A 1 94 ? -14.007 13.511 -37.266 1.00 53.66 94 LYS A CA 1
ATOM 736 C C . LYS A 1 94 ? -13.083 13.668 -36.044 1.00 53.66 94 LYS A C 1
ATOM 738 O O . LYS A 1 94 ? -11.994 13.098 -36.061 1.00 53.66 94 LYS A O 1
ATOM 743 N N . PRO A 1 95 ? -13.490 14.406 -34.993 1.00 54.34 95 PRO A N 1
ATOM 744 C CA . PRO A 1 95 ? -12.689 14.551 -33.778 1.00 54.34 95 PRO A CA 1
ATOM 745 C C . PRO A 1 95 ? -12.456 13.185 -33.128 1.00 54.34 95 PRO A C 1
ATOM 747 O O . PRO A 1 95 ? -13.379 12.371 -33.053 1.00 54.34 95 PRO A O 1
ATOM 750 N N . VAL A 1 96 ? -11.227 12.952 -32.664 1.00 55.44 96 VAL A N 1
ATOM 751 C CA . VAL A 1 96 ? -10.777 11.650 -32.139 1.00 55.44 96 VAL A CA 1
ATOM 752 C C . VAL A 1 96 ? -11.316 11.398 -30.727 1.00 55.44 96 VAL A C 1
ATOM 754 O O . VAL A 1 96 ? -11.629 10.264 -30.379 1.00 55.44 96 VAL A O 1
ATOM 757 N N . ILE A 1 97 ? -11.486 12.456 -29.924 1.00 56.25 97 ILE A N 1
ATOM 758 C CA . ILE A 1 97 ? -12.023 12.390 -28.558 1.00 56.25 97 ILE A CA 1
ATOM 759 C C . ILE A 1 97 ? -13.127 13.437 -28.405 1.00 56.25 97 ILE A C 1
ATOM 761 O O . ILE A 1 97 ? -12.937 14.611 -28.731 1.00 56.25 97 ILE A O 1
ATOM 765 N N . ARG A 1 98 ? -14.284 13.000 -27.897 1.00 54.47 98 ARG A N 1
ATOM 766 C CA . ARG A 1 98 ? -15.403 13.862 -27.503 1.00 54.47 98 ARG A CA 1
ATOM 767 C C . ARG A 1 98 ? -15.611 13.727 -25.998 1.00 54.47 98 ARG A C 1
ATOM 769 O O . ARG A 1 98 ? -16.075 12.673 -25.562 1.00 54.47 98 ARG A O 1
ATOM 776 N N . PRO A 1 99 ? -15.270 14.748 -25.203 1.00 55.31 99 PRO A N 1
ATOM 777 C CA . PRO A 1 99 ? -15.629 14.767 -23.794 1.00 55.31 99 PRO A CA 1
ATOM 778 C C . PRO A 1 99 ? -17.152 14.684 -23.643 1.00 55.31 99 PRO A C 1
ATOM 780 O O . PRO A 1 99 ? -17.896 15.181 -24.492 1.00 55.31 99 PRO A O 1
ATOM 783 N N . GLY A 1 100 ? -17.622 14.032 -22.578 1.00 48.94 100 GLY A N 1
ATOM 784 C CA . GLY A 1 100 ? -19.053 13.939 -22.292 1.00 48.94 100 GLY A CA 1
ATOM 785 C C . GLY A 1 100 ? -19.702 15.325 -22.131 1.00 48.94 100 GLY A C 1
ATOM 786 O O . GLY A 1 100 ? -19.005 16.295 -21.825 1.00 48.94 100 GLY A O 1
ATOM 787 N N . PRO A 1 101 ? -21.032 15.438 -22.291 1.00 51.06 101 PRO A N 1
ATOM 788 C CA . PRO A 1 101 ? -21.742 16.723 -22.318 1.00 51.06 101 PRO A CA 1
ATOM 789 C C . PRO A 1 101 ? -21.577 17.563 -21.040 1.00 51.06 101 PRO A C 1
ATOM 791 O O . PRO A 1 101 ? -21.616 18.785 -21.115 1.00 51.06 101 PRO A O 1
ATOM 794 N N . ASN A 1 102 ? -21.316 16.926 -19.893 1.00 52.31 102 ASN A N 1
ATOM 795 C CA . ASN A 1 102 ? -21.101 17.601 -18.606 1.00 52.31 102 ASN A CA 1
ATOM 796 C C . ASN A 1 102 ? -19.618 17.824 -18.270 1.00 52.31 102 ASN A C 1
ATOM 798 O O . ASN A 1 102 ? -19.287 18.261 -17.172 1.00 52.31 102 ASN A O 1
ATOM 802 N N . SER A 1 103 ? -18.703 17.479 -19.176 1.00 52.97 103 SER A N 1
ATOM 803 C CA . SER A 1 103 ? -17.279 17.687 -18.948 1.00 52.97 103 SER A CA 1
ATOM 804 C C . SER A 1 103 ? -16.947 19.177 -19.020 1.00 52.97 103 SER A C 1
ATOM 806 O O . SER A 1 103 ? -17.418 19.879 -19.917 1.00 52.97 103 SER A O 1
ATOM 808 N N . VAL A 1 104 ? -16.050 19.647 -18.151 1.00 49.34 104 VAL A N 1
ATOM 809 C CA . VAL A 1 104 ? -15.408 20.969 -18.295 1.00 49.34 104 VAL A CA 1
ATOM 810 C C . VAL A 1 104 ? -14.690 21.113 -19.646 1.00 49.34 104 VAL A C 1
ATOM 812 O O . VAL A 1 104 ? -14.520 22.217 -20.155 1.00 49.34 104 VAL A O 1
ATOM 815 N N . PHE A 1 105 ? -14.367 19.986 -20.290 1.00 46.53 105 PHE A N 1
ATOM 816 C CA . PHE A 1 105 ? -13.773 19.919 -21.619 1.00 46.53 105 PHE A CA 1
ATOM 817 C C . PHE A 1 105 ? -14.800 19.780 -22.753 1.00 46.53 105 PHE A C 1
ATOM 819 O O . PHE A 1 105 ? -14.400 19.674 -23.903 1.00 46.53 105 PHE A O 1
ATOM 826 N N . SER A 1 106 ? -16.111 19.813 -22.484 1.00 54.03 106 SER A N 1
ATOM 827 C CA . SER A 1 106 ? -17.183 19.633 -23.489 1.00 54.03 106 SER A CA 1
ATOM 828 C C . SER A 1 106 ? -17.095 20.585 -24.691 1.00 54.03 106 SER A C 1
ATOM 830 O O . SER A 1 106 ? -17.539 20.237 -25.784 1.00 54.03 106 SER A O 1
ATOM 832 N N . LYS A 1 107 ? -16.478 21.759 -24.507 1.00 48.12 107 LYS A N 1
ATOM 833 C CA . LYS A 1 107 ? -16.227 22.762 -25.556 1.00 48.12 107 LYS A CA 1
ATOM 834 C C . LYS A 1 107 ? -14.922 22.553 -26.338 1.00 48.12 107 LYS A C 1
ATOM 836 O O . LYS A 1 107 ? -14.685 23.261 -27.307 1.00 48.12 107 LYS A O 1
ATOM 841 N N . HIS A 1 108 ? -14.093 21.589 -25.943 1.00 50.78 108 HIS A N 1
ATOM 842 C CA . HIS A 1 108 ? -12.757 21.366 -26.490 1.00 50.78 108 HIS A CA 1
ATOM 843 C C . HIS A 1 108 ? -12.738 20.055 -27.292 1.00 50.78 108 HIS A C 1
ATOM 845 O O . HIS A 1 108 ? -13.170 18.999 -26.821 1.00 50.78 108 HIS A O 1
ATOM 851 N N . HIS A 1 109 ? -12.245 20.104 -28.529 1.00 53.88 109 HIS A N 1
ATOM 852 C CA . HIS A 1 109 ? -12.164 18.945 -29.421 1.00 53.88 109 HIS A CA 1
ATOM 853 C C . HIS A 1 109 ? -10.718 18.704 -29.839 1.00 53.88 109 HIS A C 1
ATOM 855 O O . HIS A 1 109 ? -10.056 19.627 -30.289 1.00 53.88 109 HIS A O 1
ATOM 861 N N . LEU A 1 110 ? -10.227 17.464 -29.755 1.00 56.03 110 LEU A N 1
ATOM 862 C CA . LEU A 1 110 ? -8.923 17.091 -30.314 1.00 56.03 110 LEU A CA 1
ATOM 863 C C . LEU A 1 110 ? -9.083 16.797 -31.814 1.00 56.03 110 LEU A C 1
ATOM 865 O O . LEU A 1 110 ? -9.630 15.764 -32.208 1.00 56.03 110 LEU A O 1
ATOM 869 N N . LEU A 1 111 ? -8.641 17.744 -32.647 1.00 52.25 111 LEU A N 1
ATOM 870 C CA . LEU A 1 111 ? -8.840 17.742 -34.105 1.00 52.25 111 LEU A CA 1
ATOM 871 C C . LEU A 1 111 ? -7.670 17.143 -34.909 1.00 52.25 111 LEU A C 1
ATOM 873 O O . LEU A 1 111 ? -7.819 16.912 -36.109 1.00 52.25 111 LEU A O 1
ATOM 877 N N . ALA A 1 112 ? -6.514 16.899 -34.283 1.00 53.88 112 ALA A N 1
ATOM 878 C CA . ALA A 1 112 ? -5.313 16.401 -34.956 1.00 53.88 112 ALA A CA 1
ATOM 879 C C . ALA A 1 112 ? -4.961 14.978 -34.500 1.00 53.88 112 ALA A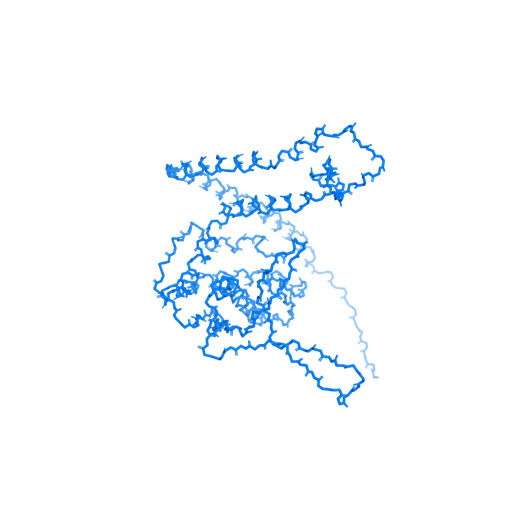 C 1
ATOM 881 O O . ALA A 1 112 ? -4.604 14.768 -33.343 1.00 53.88 112 ALA A O 1
ATOM 882 N N . VAL A 1 113 ? -5.026 14.031 -35.439 1.00 49.44 113 VAL A N 1
ATOM 883 C CA . VAL A 1 113 ? -4.558 12.645 -35.274 1.00 49.44 113 VAL A CA 1
ATOM 884 C C . VAL A 1 113 ? -3.037 12.643 -35.065 1.00 49.44 113 VAL A C 1
ATOM 886 O O . VAL A 1 113 ? -2.315 13.321 -35.797 1.00 49.44 113 VAL A O 1
ATOM 889 N N . GLY A 1 114 ? -2.546 11.899 -34.074 1.00 54.59 114 GLY A N 1
ATOM 890 C CA . GLY A 1 114 ? -1.130 11.773 -33.720 1.00 54.59 114 GLY A CA 1
ATOM 891 C C . GLY A 1 114 ? -0.646 12.712 -32.607 1.00 54.59 114 GLY A C 1
ATOM 892 O O . GLY A 1 114 ? 0.519 12.632 -32.219 1.00 54.59 114 GLY A O 1
ATOM 893 N N . LYS A 1 115 ? -1.504 13.595 -32.073 1.00 58.25 115 LYS A N 1
ATOM 894 C CA . LYS A 1 115 ? -1.173 14.472 -30.926 1.00 58.25 115 LYS A CA 1
ATOM 895 C C . LYS A 1 115 ? -1.773 13.994 -29.600 1.00 58.25 115 LYS A C 1
ATOM 897 O O . LYS A 1 115 ? -1.420 14.537 -28.558 1.00 58.25 115 LYS A O 1
ATOM 902 N N . GLU A 1 116 ? -2.627 12.974 -29.622 1.00 64.69 116 GLU A N 1
ATOM 903 C CA . GLU A 1 116 ? -3.289 12.393 -28.450 1.00 64.69 116 GLU A CA 1
ATOM 904 C C . GLU A 1 116 ? -2.306 11.898 -27.381 1.00 64.69 116 GLU A C 1
ATOM 906 O O . GLU A 1 116 ? -2.519 12.165 -26.202 1.00 64.69 116 GLU A O 1
ATOM 911 N N . PHE A 1 117 ? -1.197 11.269 -27.780 1.00 69.31 117 PHE A N 1
ATOM 912 C CA . PHE A 1 117 ? -0.166 10.817 -26.840 1.00 69.31 117 PHE A CA 1
ATOM 913 C C . PHE A 1 117 ? 0.500 11.994 -26.134 1.00 69.31 117 PHE A C 1
ATOM 915 O O . PHE A 1 117 ? 0.559 12.016 -24.915 1.00 69.31 117 PHE A O 1
ATOM 922 N N . LYS A 1 118 ? 0.873 13.037 -26.884 1.00 65.88 118 LYS A N 1
ATOM 923 C CA . LYS A 1 118 ? 1.488 14.241 -26.313 1.00 65.88 118 LYS A CA 1
ATOM 924 C C . LYS A 1 118 ? 0.553 14.957 -25.334 1.00 65.88 118 LYS A C 1
ATOM 926 O O . LYS A 1 118 ? 0.998 15.490 -24.328 1.00 65.88 118 LYS A O 1
ATOM 931 N N . VAL A 1 119 ? -0.744 14.974 -25.633 1.00 68.50 119 VAL A N 1
ATOM 932 C CA . VAL A 1 119 ? -1.761 15.529 -24.732 1.00 68.50 119 VAL A CA 1
ATOM 933 C C . VAL A 1 119 ? -1.900 14.679 -23.469 1.00 68.50 119 VAL A C 1
ATOM 935 O O . VAL A 1 119 ? -1.955 15.234 -22.376 1.00 68.50 119 VAL A O 1
ATOM 938 N N . SER A 1 120 ? -1.922 13.353 -23.609 1.00 74.31 120 SER A N 1
ATOM 939 C CA . SER A 1 120 ? -1.955 12.427 -22.475 1.00 74.31 120 SER A CA 1
ATOM 940 C C . SER A 1 120 ? -0.725 12.572 -21.580 1.00 74.31 120 SER A C 1
ATOM 942 O O . SER A 1 120 ? -0.877 12.586 -20.363 1.00 74.31 120 SER A O 1
ATOM 944 N N . ASP A 1 121 ? 0.465 12.706 -22.168 1.00 71.56 121 ASP A N 1
ATOM 945 C CA . ASP A 1 121 ? 1.724 12.869 -21.436 1.00 71.56 121 ASP A CA 1
ATOM 946 C C . ASP A 1 121 ? 1.695 14.149 -20.591 1.00 71.56 121 ASP A C 1
ATOM 948 O O . ASP A 1 121 ? 1.951 14.104 -19.394 1.00 71.56 121 ASP A O 1
ATOM 952 N N . LEU A 1 122 ? 1.266 15.271 -21.175 1.00 69.50 122 LEU A N 1
ATOM 953 C CA . LEU A 1 122 ? 1.174 16.557 -20.470 1.00 69.50 122 LEU A CA 1
ATOM 954 C C . LEU A 1 122 ? 0.112 16.562 -19.367 1.00 69.50 122 LEU A C 1
ATOM 956 O O . LEU A 1 122 ? 0.316 17.152 -18.309 1.00 69.50 122 LEU A O 1
ATOM 960 N N . ILE A 1 123 ? -1.017 15.882 -19.583 1.00 76.44 123 ILE A N 1
ATOM 961 C CA . ILE A 1 123 ? -2.019 15.684 -18.531 1.00 76.44 123 ILE A CA 1
AT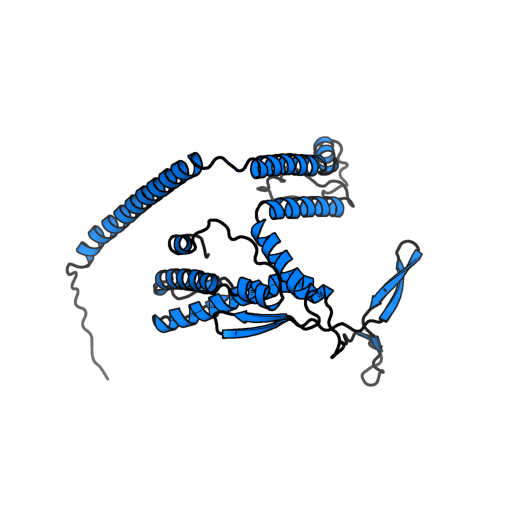OM 962 C C . ILE A 1 123 ? -1.428 14.838 -17.395 1.00 76.44 123 ILE A C 1
ATOM 964 O O . ILE A 1 123 ? -1.619 15.175 -16.230 1.00 76.44 123 ILE A O 1
ATOM 968 N N . ALA A 1 124 ? -0.707 13.761 -17.713 1.00 78.81 124 ALA A N 1
ATOM 969 C CA . ALA A 1 124 ? -0.073 12.914 -16.708 1.00 78.81 124 ALA A CA 1
ATOM 970 C C . ALA A 1 124 ? 0.985 13.683 -15.902 1.00 78.81 124 ALA A C 1
ATOM 972 O O . ALA A 1 124 ? 0.979 13.602 -14.676 1.00 78.81 124 ALA A O 1
ATOM 973 N N . GLU A 1 125 ? 1.831 14.477 -16.564 1.00 74.94 125 GLU A N 1
ATOM 974 C CA . GLU A 1 125 ? 2.802 15.366 -15.914 1.00 74.94 125 GLU A CA 1
ATOM 975 C C . GLU A 1 125 ? 2.110 16.342 -14.957 1.00 74.94 125 GLU A C 1
ATOM 977 O O . GLU A 1 125 ? 2.495 16.436 -13.791 1.00 74.94 125 GLU A O 1
ATOM 982 N N . PHE A 1 126 ? 1.033 16.991 -15.408 1.00 77.56 126 PHE A N 1
ATOM 983 C CA . PHE A 1 126 ? 0.236 17.887 -14.573 1.00 77.56 126 PHE A CA 1
ATOM 984 C C . PHE A 1 126 ? -0.358 17.175 -13.350 1.00 77.56 126 PHE A C 1
ATOM 986 O O . PHE A 1 126 ? -0.256 17.680 -12.232 1.00 77.56 126 PHE A O 1
ATOM 993 N N . TYR A 1 127 ? -0.951 15.990 -13.530 1.00 82.69 127 TYR A N 1
ATOM 994 C CA . TYR A 1 127 ? -1.510 15.213 -12.419 1.00 82.69 127 TYR A CA 1
ATOM 995 C C . TYR A 1 127 ? -0.435 14.783 -11.422 1.00 82.69 127 TYR A C 1
ATOM 997 O O . TYR A 1 127 ? -0.640 14.915 -10.217 1.00 82.69 127 TYR A O 1
ATOM 1005 N N . CYS A 1 128 ? 0.709 14.292 -11.900 1.00 80.25 128 CYS A N 1
ATOM 1006 C CA . CYS A 1 128 ? 1.823 13.906 -11.039 1.00 80.25 128 CYS A CA 1
ATOM 1007 C C . CYS A 1 128 ? 2.372 15.102 -10.258 1.00 80.25 128 CYS A C 1
ATOM 1009 O O . CYS A 1 128 ? 2.671 14.966 -9.071 1.00 80.25 128 CYS A O 1
ATOM 1011 N N . PHE A 1 129 ? 2.462 16.269 -10.897 1.00 78.69 129 PHE A N 1
ATOM 1012 C CA . PHE A 1 129 ? 2.869 17.501 -10.240 1.00 78.69 129 PHE A CA 1
ATOM 1013 C C . PHE A 1 129 ? 1.866 17.929 -9.164 1.00 78.69 129 PHE A C 1
ATOM 1015 O O . PHE A 1 129 ? 2.237 18.079 -8.005 1.00 78.69 129 PHE A O 1
ATOM 1022 N N . ALA A 1 130 ? 0.582 18.058 -9.506 1.00 80.44 130 ALA A N 1
ATOM 1023 C CA . ALA A 1 130 ? -0.447 18.456 -8.548 1.00 80.44 130 ALA A CA 1
ATOM 1024 C C . ALA A 1 130 ? -0.533 17.480 -7.361 1.00 80.44 130 ALA A C 1
ATOM 1026 O O . ALA A 1 130 ? -0.652 17.898 -6.209 1.00 80.44 130 ALA A O 1
ATOM 1027 N N . PHE A 1 131 ? -0.419 16.175 -7.628 1.00 83.38 131 PHE A N 1
ATOM 1028 C CA . PHE A 1 131 ? -0.405 15.152 -6.588 1.00 83.38 131 PHE A CA 1
ATOM 1029 C C . PHE A 1 131 ? 0.818 15.267 -5.673 1.00 83.38 131 PHE A C 1
ATOM 1031 O O . PHE A 1 131 ? 0.675 15.110 -4.463 1.00 83.38 131 PHE A O 1
ATOM 1038 N N . SER A 1 132 ? 2.006 15.566 -6.212 1.00 80.69 132 SER A N 1
ATOM 1039 C CA . SER A 1 132 ? 3.221 15.692 -5.396 1.00 80.69 132 SER A CA 1
ATOM 1040 C C . SER A 1 132 ? 3.131 16.839 -4.389 1.00 80.69 132 SER A C 1
ATOM 1042 O O . SER A 1 132 ? 3.650 16.701 -3.284 1.00 80.69 132 SER A O 1
ATOM 1044 N N . LYS A 1 133 ? 2.420 17.919 -4.741 1.00 80.31 133 LYS A N 1
ATOM 1045 C CA . LYS A 1 133 ? 2.165 19.060 -3.852 1.00 80.31 133 LYS A CA 1
ATOM 1046 C C . LYS A 1 133 ? 1.048 18.785 -2.844 1.00 80.31 133 LYS A C 1
ATOM 1048 O O . LYS A 1 133 ? 1.152 19.179 -1.687 1.00 80.31 133 LYS A O 1
ATOM 1053 N N . LEU A 1 134 ? -0.018 18.096 -3.261 1.00 85.19 134 LEU A N 1
ATOM 1054 C CA . LEU A 1 134 ? -1.146 17.776 -2.378 1.00 85.19 134 LEU A CA 1
ATOM 1055 C C . LEU A 1 134 ? -0.785 16.703 -1.340 1.00 85.19 134 LEU A C 1
ATOM 1057 O O . LEU A 1 134 ? -1.183 16.790 -0.182 1.00 85.19 134 LEU A O 1
ATOM 1061 N N . ALA A 1 135 ? -0.040 15.680 -1.758 1.00 87.69 135 ALA A N 1
ATOM 1062 C CA . ALA A 1 135 ? 0.258 14.490 -0.970 1.00 87.69 135 ALA A CA 1
ATOM 1063 C C . ALA A 1 135 ? 1.756 14.382 -0.635 1.00 87.69 135 ALA A C 1
ATOM 1065 O O . ALA A 1 135 ? 2.346 13.300 -0.693 1.00 87.69 135 ALA A O 1
ATOM 1066 N N . THR A 1 136 ? 2.379 15.497 -0.245 1.00 87.44 136 THR A N 1
ATOM 1067 C CA . THR A 1 136 ? 3.815 15.571 0.077 1.00 87.44 136 THR A CA 1
ATOM 1068 C C . THR A 1 136 ? 4.244 14.519 1.103 1.00 87.44 136 THR A C 1
ATOM 1070 O O . THR A 1 136 ? 5.291 13.887 0.954 1.00 87.44 136 THR A O 1
ATOM 1073 N N . SER A 1 137 ? 3.422 14.270 2.129 1.00 88.75 137 SER A N 1
ATOM 1074 C CA . SER A 1 137 ? 3.689 13.238 3.140 1.00 88.75 137 SER A CA 1
ATOM 1075 C C . SER A 1 137 ? 3.755 11.833 2.536 1.00 88.75 137 SER A C 1
ATOM 1077 O O . SER A 1 137 ? 4.646 11.064 2.887 1.00 88.75 137 SER A O 1
ATOM 1079 N N . ALA A 1 138 ? 2.878 11.510 1.580 1.00 90.69 138 ALA A N 1
ATOM 1080 C CA . ALA A 1 138 ? 2.893 10.215 0.904 1.00 90.69 138 ALA A CA 1
ATOM 1081 C C . ALA A 1 138 ? 4.170 10.032 0.070 1.00 90.69 138 ALA A C 1
ATOM 1083 O O . ALA A 1 138 ? 4.749 8.946 0.055 1.00 90.69 138 ALA A O 1
ATOM 1084 N N . LEU A 1 139 ? 4.659 11.101 -0.571 1.00 90.56 139 LEU A N 1
ATOM 1085 C CA . LEU A 1 139 ? 5.924 11.063 -1.306 1.00 90.56 139 LEU A CA 1
ATOM 1086 C C . LEU A 1 139 ? 7.124 10.851 -0.370 1.00 90.56 139 LEU A C 1
ATOM 1088 O O . LEU A 1 139 ? 8.001 10.047 -0.682 1.00 90.56 139 LEU A O 1
ATOM 1092 N N . LYS A 1 140 ? 7.143 11.510 0.797 1.00 92.25 140 LYS A N 1
ATOM 1093 C CA . LYS A 1 140 ? 8.177 11.301 1.828 1.00 92.25 140 LYS A CA 1
ATOM 1094 C C . LYS A 1 140 ? 8.190 9.855 2.328 1.00 92.25 140 LYS A C 1
ATOM 1096 O O . LYS A 1 140 ? 9.253 9.242 2.369 1.00 92.25 140 LYS A O 1
ATOM 1101 N N . VAL A 1 141 ? 7.017 9.296 2.637 1.00 93.62 141 VAL A N 1
ATOM 1102 C CA . VAL A 1 141 ? 6.866 7.892 3.059 1.00 93.62 141 VAL A CA 1
ATOM 1103 C C . VAL A 1 141 ? 7.357 6.940 1.973 1.00 93.62 141 VAL A C 1
ATOM 1105 O O . VAL A 1 141 ? 8.168 6.059 2.250 1.00 93.62 141 VAL A O 1
ATOM 1108 N N . LYS A 1 142 ? 6.927 7.142 0.721 1.00 94.62 142 LYS A N 1
ATOM 1109 C CA . LYS A 1 142 ? 7.376 6.337 -0.420 1.00 94.62 142 LYS A CA 1
ATOM 1110 C C . LYS A 1 142 ? 8.903 6.340 -0.532 1.00 94.62 142 LYS A C 1
ATOM 1112 O O . LYS A 1 142 ? 9.497 5.270 -0.623 1.00 94.62 142 LYS A O 1
ATOM 1117 N N . ASN A 1 143 ? 9.524 7.518 -0.516 1.00 94.94 143 ASN A N 1
ATOM 1118 C CA . ASN A 1 143 ? 10.972 7.644 -0.667 1.00 94.94 143 ASN A CA 1
ATOM 1119 C C . ASN A 1 143 ? 11.724 6.965 0.489 1.00 94.94 143 ASN A C 1
ATOM 1121 O O . ASN A 1 143 ? 12.700 6.268 0.238 1.00 94.94 143 ASN A O 1
ATOM 1125 N N . ALA A 1 144 ? 11.242 7.091 1.730 1.00 96.44 144 ALA A N 1
ATOM 1126 C CA . ALA A 1 144 ? 11.847 6.419 2.881 1.00 96.44 144 ALA A CA 1
ATOM 1127 C C . ALA A 1 144 ? 11.774 4.883 2.767 1.00 96.44 144 ALA A C 1
ATOM 1129 O O . ALA A 1 144 ? 12.770 4.197 2.988 1.00 96.44 144 ALA A O 1
ATOM 1130 N N . LEU A 1 145 ? 10.628 4.336 2.338 1.00 96.62 145 LEU A N 1
ATOM 1131 C CA . LEU A 1 145 ? 10.487 2.897 2.078 1.00 96.62 145 LEU A CA 1
ATOM 1132 C C . LEU A 1 145 ? 11.414 2.420 0.953 1.00 96.62 145 LEU A C 1
ATOM 1134 O O . LEU A 1 145 ? 11.982 1.331 1.027 1.00 96.62 145 LEU A O 1
ATOM 1138 N N . GLU A 1 146 ? 11.565 3.224 -0.101 1.00 96.44 146 GLU A N 1
ATOM 1139 C CA . GLU A 1 146 ? 12.506 2.946 -1.184 1.00 96.44 146 GLU A CA 1
ATOM 1140 C C . GLU A 1 146 ? 13.957 2.917 -0.678 1.00 96.44 146 GLU A C 1
ATOM 1142 O O . GLU A 1 146 ? 14.696 2.001 -1.042 1.00 96.44 146 GLU A O 1
ATOM 1147 N N . SER A 1 147 ? 14.342 3.834 0.216 1.00 96.56 147 SER A N 1
ATOM 1148 C CA . SER A 1 147 ? 15.663 3.838 0.856 1.00 96.56 147 SER A CA 1
ATOM 1149 C C . SER A 1 147 ? 15.913 2.602 1.726 1.00 96.56 147 SER A C 1
ATOM 1151 O O . SER A 1 147 ? 17.038 2.109 1.755 1.00 96.56 147 SER A O 1
ATOM 1153 N N . CYS A 1 148 ? 14.889 2.014 2.361 1.00 96.06 148 CYS A N 1
ATOM 1154 C CA . CYS A 1 148 ? 15.060 0.732 3.061 1.00 96.06 148 CYS A CA 1
ATOM 1155 C C . CYS A 1 148 ? 15.506 -0.384 2.110 1.00 96.06 148 CYS A C 1
ATOM 1157 O O . CYS A 1 148 ? 16.347 -1.204 2.472 1.00 96.06 148 CYS A O 1
ATOM 1159 N N . VAL A 1 149 ? 14.950 -0.416 0.892 1.00 95.12 149 VAL A N 1
ATOM 1160 C CA . VAL A 1 149 ? 15.332 -1.395 -0.139 1.00 95.12 149 VAL A CA 1
ATOM 1161 C C . VAL A 1 149 ? 16.756 -1.147 -0.633 1.00 95.12 149 VAL A C 1
ATOM 1163 O O . VAL A 1 149 ? 17.471 -2.103 -0.915 1.00 95.12 149 VAL A O 1
ATOM 1166 N N . GLU A 1 150 ? 17.175 0.114 -0.742 1.00 93.75 150 GLU A N 1
ATOM 1167 C CA . GLU A 1 150 ? 18.541 0.475 -1.146 1.00 93.75 150 GLU A CA 1
ATOM 1168 C C . GLU A 1 150 ? 19.580 0.094 -0.088 1.00 93.75 150 GLU A C 1
ATOM 1170 O O . GLU A 1 150 ? 20.655 -0.392 -0.434 1.00 93.75 150 GLU A O 1
ATOM 1175 N N . ASN A 1 151 ? 19.233 0.242 1.191 1.00 92.94 151 ASN A N 1
ATOM 1176 C CA . ASN A 1 151 ? 20.093 -0.103 2.321 1.00 92.94 151 ASN A CA 1
ATOM 1177 C C . ASN A 1 151 ? 20.139 -1.612 2.625 1.00 92.94 151 ASN A C 1
ATOM 1179 O O . ASN A 1 151 ? 20.821 -2.022 3.565 1.00 92.94 151 ASN A O 1
ATOM 1183 N N . SER A 1 152 ? 19.421 -2.454 1.871 1.00 90.69 152 SER A N 1
ATOM 1184 C CA . SER A 1 152 ? 19.381 -3.897 2.110 1.00 90.69 152 SER A CA 1
ATOM 1185 C C . SER A 1 152 ? 19.792 -4.714 0.891 1.00 90.69 152 SER A C 1
ATOM 1187 O O . SER A 1 152 ? 19.235 -4.594 -0.198 1.00 90.69 152 SER A O 1
ATOM 1189 N N . GLU A 1 153 ? 20.721 -5.644 1.107 1.00 85.25 153 GLU A N 1
ATOM 1190 C CA . GLU A 1 153 ? 21.066 -6.687 0.132 1.00 85.25 153 GLU A CA 1
ATOM 1191 C C . GLU A 1 153 ? 20.062 -7.852 0.141 1.00 85.25 153 GLU A C 1
ATOM 1193 O O . GLU A 1 153 ? 20.017 -8.666 -0.782 1.00 85.25 153 GLU A O 1
ATOM 1198 N N . THR A 1 154 ? 19.243 -7.941 1.190 1.00 87.75 154 THR A N 1
ATOM 1199 C CA . THR A 1 154 ? 18.271 -9.016 1.390 1.00 87.75 154 THR A CA 1
ATOM 1200 C C . THR A 1 154 ? 16.840 -8.529 1.160 1.00 87.75 154 THR A C 1
ATOM 1202 O O . THR A 1 154 ? 16.562 -7.336 1.273 1.00 87.75 154 THR A O 1
ATOM 1205 N N . PRO A 1 155 ? 15.893 -9.437 0.874 1.00 91.12 155 PRO A N 1
ATOM 1206 C CA . PRO A 1 155 ? 14.472 -9.119 0.879 1.00 91.12 155 PRO A CA 1
ATOM 1207 C C . PRO A 1 155 ? 14.018 -8.357 2.130 1.00 91.12 155 PRO A C 1
ATOM 1209 O O . PRO A 1 155 ? 14.357 -8.730 3.253 1.00 91.12 155 PRO A O 1
ATOM 1212 N N . ILE A 1 156 ? 13.213 -7.312 1.926 1.00 94.50 156 ILE A N 1
ATOM 1213 C CA . ILE A 1 156 ? 12.672 -6.494 3.016 1.00 94.50 156 ILE A CA 1
ATOM 1214 C C . ILE A 1 156 ? 11.585 -7.264 3.757 1.00 94.50 156 ILE A C 1
ATOM 1216 O O . ILE A 1 156 ? 10.738 -7.908 3.135 1.00 94.50 156 ILE A O 1
ATOM 1220 N N . GLN A 1 157 ? 11.609 -7.186 5.085 1.00 95.44 157 GLN A N 1
ATOM 1221 C CA . GLN A 1 157 ? 10.682 -7.882 5.967 1.00 95.44 157 GLN A CA 1
ATOM 1222 C C . GLN A 1 157 ? 10.118 -6.945 7.024 1.00 95.44 157 GLN A C 1
ATOM 1224 O O . GLN A 1 157 ? 10.887 -6.238 7.683 1.00 95.44 157 GLN A O 1
ATOM 1229 N N . TRP A 1 158 ? 8.812 -7.025 7.248 1.00 95.06 158 TRP A N 1
ATOM 1230 C CA . TRP A 1 158 ? 8.111 -6.294 8.299 1.00 95.06 158 TRP A CA 1
ATOM 1231 C C . TRP A 1 158 ? 6.963 -7.119 8.864 1.00 95.06 158 TRP A C 1
ATOM 1233 O O . TRP A 1 158 ? 6.465 -8.046 8.225 1.00 95.06 158 TRP A O 1
ATOM 1243 N N . ASP A 1 159 ? 6.571 -6.764 10.073 1.00 92.06 159 ASP A N 1
ATOM 1244 C CA . ASP A 1 159 ? 5.391 -7.240 10.772 1.00 92.06 159 ASP A CA 1
ATOM 1245 C C . ASP A 1 159 ? 4.263 -6.207 10.682 1.00 92.06 159 ASP A C 1
ATOM 1247 O O . ASP A 1 159 ? 4.498 -5.009 10.498 1.00 92.06 159 ASP A O 1
ATOM 1251 N N . THR A 1 160 ? 3.024 -6.675 10.799 1.00 89.56 160 THR A N 1
ATOM 1252 C CA . THR A 1 160 ? 1.845 -5.813 10.890 1.00 89.56 160 THR A CA 1
ATOM 1253 C C . THR A 1 160 ? 1.184 -5.917 12.261 1.00 89.56 160 THR A C 1
ATOM 1255 O O . THR A 1 160 ? 1.361 -6.912 12.964 1.00 89.56 160 THR A O 1
ATOM 1258 N N . ALA A 1 161 ? 0.353 -4.932 12.616 1.00 86.56 161 ALA A N 1
ATOM 1259 C CA . ALA A 1 161 ? -0.418 -4.922 13.865 1.00 86.56 161 ALA A CA 1
ATOM 1260 C C . ALA A 1 161 ? -1.322 -6.161 14.041 1.00 86.56 161 ALA A C 1
ATOM 1262 O O . ALA A 1 161 ? -1.575 -6.600 15.157 1.00 86.56 161 ALA A O 1
ATOM 1263 N N . ALA A 1 162 ? -1.758 -6.778 12.937 1.00 88.50 162 ALA A N 1
ATOM 1264 C CA . ALA A 1 162 ? -2.519 -8.028 12.951 1.00 88.50 162 ALA A CA 1
ATOM 1265 C C . ALA A 1 162 ? -1.643 -9.286 13.170 1.00 88.50 162 ALA A C 1
ATOM 1267 O O . ALA A 1 162 ? -2.137 -10.408 13.078 1.00 88.50 162 ALA A O 1
ATOM 1268 N N . GLY A 1 163 ? -0.338 -9.126 13.418 1.00 87.56 163 GLY A N 1
ATOM 1269 C CA . GLY A 1 163 ? 0.605 -10.220 13.660 1.00 87.56 163 GLY A CA 1
ATOM 1270 C C . GLY A 1 163 ? 1.096 -10.933 12.396 1.00 87.56 163 GLY A C 1
ATOM 1271 O O . GLY A 1 163 ? 1.607 -12.053 12.481 1.00 87.56 163 GLY A O 1
ATOM 1272 N N . ILE A 1 164 ? 0.946 -10.325 11.215 1.00 88.69 164 ILE A N 1
ATOM 1273 C CA . ILE A 1 164 ? 1.370 -10.930 9.946 1.00 88.69 164 ILE A CA 1
ATOM 1274 C C . ILE A 1 164 ? 2.815 -10.544 9.651 1.00 88.69 164 ILE A C 1
ATOM 1276 O O . ILE A 1 164 ? 3.134 -9.368 9.513 1.00 88.69 164 ILE A O 1
ATOM 1280 N N . ASN A 1 165 ? 3.678 -11.545 9.480 1.00 92.69 165 ASN A N 1
ATOM 1281 C CA . ASN A 1 165 ? 5.055 -11.345 9.038 1.00 92.69 165 ASN A CA 1
ATOM 1282 C C . ASN A 1 165 ? 5.141 -11.431 7.514 1.00 92.69 165 ASN A C 1
ATOM 1284 O O . ASN A 1 165 ? 4.815 -12.461 6.918 1.00 92.69 165 ASN A O 1
ATOM 1288 N N . LEU A 1 166 ? 5.615 -10.362 6.883 1.00 94.06 166 LEU A N 1
ATOM 1289 C CA . LEU A 1 166 ? 5.729 -10.240 5.437 1.00 94.06 166 LEU A CA 1
ATOM 1290 C C . LEU A 1 166 ? 7.187 -10.220 5.004 1.00 94.06 166 LEU A C 1
ATOM 1292 O O . LEU A 1 166 ? 8.073 -9.721 5.691 1.00 94.06 166 LEU A O 1
ATOM 1296 N N . THR A 1 167 ? 7.441 -10.787 3.828 1.00 94.75 167 THR A N 1
ATOM 1297 C CA . THR A 1 167 ? 8.745 -10.740 3.166 1.00 94.75 167 THR A CA 1
ATOM 1298 C C . THR A 1 167 ? 8.533 -10.350 1.714 1.00 94.75 167 THR A C 1
ATOM 1300 O O . THR A 1 167 ? 7.975 -11.116 0.926 1.00 94.75 167 THR A O 1
ATOM 1303 N N . GLN A 1 168 ? 8.983 -9.156 1.341 1.00 93.25 168 GLN A N 1
ATOM 1304 C CA . GLN A 1 168 ? 8.922 -8.696 -0.036 1.00 93.25 168 GLN A CA 1
ATOM 1305 C C . GLN A 1 168 ? 10.091 -9.261 -0.839 1.00 93.25 168 GLN A C 1
ATOM 1307 O O . GLN A 1 168 ? 11.225 -8.794 -0.727 1.00 93.25 168 GLN A O 1
ATOM 1312 N N . VAL A 1 169 ? 9.782 -10.184 -1.749 1.00 91.94 169 VAL A N 1
ATOM 1313 C CA . VAL A 1 169 ? 10.745 -10.748 -2.699 1.00 91.94 169 VAL A CA 1
ATOM 1314 C C . VAL A 1 169 ? 10.310 -10.441 -4.125 1.00 91.94 169 VAL A C 1
ATOM 1316 O O . VAL A 1 169 ? 9.215 -10.808 -4.543 1.00 91.94 169 VAL A O 1
ATOM 1319 N N . SER A 1 170 ? 11.203 -9.852 -4.920 1.00 91.81 170 SER A N 1
ATOM 1320 C CA . SER A 1 170 ? 11.118 -9.951 -6.379 1.00 91.81 170 SER A CA 1
ATOM 1321 C C . SER A 1 170 ? 12.339 -10.688 -6.896 1.00 91.81 170 SER A C 1
ATOM 1323 O O . SER A 1 170 ? 13.449 -10.169 -6.840 1.00 91.81 170 SER A O 1
ATOM 1325 N N . LYS A 1 171 ? 12.139 -11.905 -7.405 1.00 90.56 171 LYS A N 1
ATOM 1326 C CA . LYS A 1 171 ? 13.215 -12.682 -8.025 1.00 90.56 171 LYS A CA 1
ATOM 1327 C C . LYS A 1 171 ? 13.597 -12.089 -9.377 1.00 90.56 171 LYS A C 1
ATOM 1329 O O . LYS A 1 171 ? 12.734 -11.657 -10.147 1.00 90.56 171 LYS A O 1
ATOM 1334 N N . LYS A 1 172 ? 14.892 -12.114 -9.688 1.00 88.56 172 LYS A N 1
ATOM 1335 C CA . LYS A 1 172 ? 15.412 -11.659 -10.975 1.00 88.56 172 LYS A CA 1
ATOM 1336 C C . LYS A 1 172 ? 14.987 -12.625 -12.069 1.00 88.56 172 LYS A C 1
ATOM 1338 O O . LYS A 1 172 ? 15.217 -13.827 -11.977 1.00 88.56 172 LYS A O 1
ATOM 1343 N N . GLN A 1 173 ? 14.359 -12.085 -13.104 1.00 88.25 173 GLN A N 1
ATOM 1344 C CA . GLN A 1 173 ? 13.901 -12.878 -14.233 1.00 88.25 173 GLN A CA 1
ATOM 1345 C C . GLN A 1 173 ? 15.056 -13.190 -15.191 1.00 88.25 173 GLN A C 1
ATOM 1347 O O . GLN A 1 173 ? 15.820 -12.294 -15.558 1.00 88.25 173 GLN A O 1
ATOM 1352 N N . ASP A 1 174 ? 15.122 -14.431 -15.662 1.00 85.75 174 ASP A N 1
ATOM 1353 C CA . ASP A 1 174 ? 15.932 -14.810 -16.812 1.00 85.75 174 ASP A CA 1
ATOM 1354 C C . ASP A 1 174 ? 15.356 -14.187 -18.085 1.00 85.75 174 ASP A C 1
ATOM 1356 O O . ASP A 1 174 ? 14.146 -14.222 -18.354 1.00 85.75 174 ASP A O 1
ATOM 1360 N N . TYR A 1 175 ? 16.241 -13.653 -18.917 1.00 85.81 175 TYR A N 1
ATOM 1361 C CA . TYR A 1 175 ? 15.880 -13.139 -20.228 1.00 85.81 175 TYR A CA 1
ATOM 1362 C C . TYR A 1 175 ? 16.991 -13.380 -21.243 1.00 85.81 175 TYR A C 1
ATOM 1364 O O . TYR A 1 175 ? 18.171 -13.496 -20.915 1.00 85.81 175 TYR A O 1
ATOM 1372 N N . VAL A 1 176 ? 16.594 -13.402 -22.510 1.00 84.38 176 VAL A N 1
ATOM 1373 C CA . VAL A 1 176 ? 17.489 -13.428 -23.663 1.00 84.38 176 VAL A CA 1
ATOM 1374 C C . VAL A 1 176 ? 17.352 -12.102 -24.405 1.00 84.38 176 VAL A C 1
ATOM 1376 O O . VAL A 1 176 ? 16.268 -11.522 -24.484 1.00 84.38 176 VAL A O 1
ATOM 1379 N N . TRP A 1 177 ? 18.457 -11.597 -24.948 1.00 86.38 177 TRP A N 1
ATOM 1380 C CA . TRP A 1 177 ? 18.433 -10.419 -25.808 1.00 86.38 177 TRP A CA 1
ATOM 1381 C C . TRP A 1 177 ? 18.004 -10.802 -27.224 1.00 86.38 177 TRP A C 1
ATOM 1383 O O . TRP A 1 177 ? 18.775 -11.398 -27.975 1.00 86.38 177 TRP A O 1
ATOM 1393 N N . GLU A 1 178 ? 16.792 -10.414 -27.607 1.00 86.56 178 GLU A N 1
ATOM 1394 C CA . GLU A 1 178 ? 16.286 -10.586 -28.966 1.00 86.56 178 GLU A CA 1
ATOM 1395 C C . GLU A 1 178 ? 16.594 -9.332 -29.793 1.00 86.56 178 GLU A C 1
ATOM 1397 O O . GLU A 1 178 ? 16.313 -8.204 -29.376 1.00 86.56 178 GLU A O 1
ATOM 1402 N N . LYS A 1 179 ? 17.191 -9.524 -30.973 1.00 89.56 179 LYS A N 1
ATOM 1403 C CA . LYS A 1 179 ? 17.397 -8.446 -31.947 1.00 89.56 179 LYS A CA 1
ATOM 1404 C C . LYS A 1 179 ? 16.130 -8.283 -32.779 1.00 89.56 179 LYS A C 1
ATOM 1406 O O . LYS A 1 179 ? 15.611 -9.270 -33.290 1.00 89.56 179 LYS A O 1
ATOM 1411 N N . TYR A 1 180 ? 15.681 -7.050 -32.965 1.00 87.19 180 TYR A N 1
ATOM 1412 C CA . TYR A 1 180 ? 14.583 -6.724 -33.868 1.00 87.19 180 TYR A CA 1
ATOM 1413 C C . TYR A 1 180 ? 14.920 -5.472 -34.672 1.00 87.19 180 TYR A C 1
ATOM 1415 O O . TYR A 1 180 ? 15.763 -4.670 -34.270 1.00 87.19 180 TYR A O 1
ATOM 1423 N N . THR A 1 181 ? 14.270 -5.325 -35.818 1.00 90.38 181 THR A N 1
ATOM 1424 C CA . THR A 1 181 ? 14.341 -4.114 -36.633 1.00 90.38 181 THR A CA 1
ATOM 1425 C C . THR A 1 181 ? 13.108 -3.282 -36.318 1.00 90.38 181 THR A C 1
ATOM 1427 O O . THR A 1 181 ? 11.994 -3.810 -36.353 1.00 90.38 181 THR A O 1
ATOM 1430 N N . ASP A 1 182 ? 13.294 -2.022 -35.938 1.00 86.50 182 ASP A N 1
ATOM 1431 C CA . ASP A 1 182 ? 12.169 -1.116 -35.722 1.00 86.50 182 ASP A CA 1
ATOM 1432 C C . ASP A 1 182 ? 11.519 -0.691 -37.052 1.00 86.50 182 ASP A C 1
ATOM 1434 O O . ASP A 1 182 ? 11.937 -1.095 -38.141 1.00 86.50 182 ASP A O 1
ATOM 1438 N N . LYS A 1 183 ? 10.458 0.118 -36.967 1.00 83.25 183 LYS A N 1
ATOM 1439 C CA . LYS A 1 183 ? 9.734 0.618 -38.147 1.00 83.25 183 LYS A CA 1
ATOM 1440 C C . LYS A 1 183 ? 10.592 1.528 -39.039 1.00 83.25 183 LYS A C 1
ATOM 1442 O O . LYS A 1 183 ? 10.224 1.749 -40.186 1.00 83.25 183 LYS A O 1
ATOM 1447 N N . GLU A 1 184 ? 11.714 2.024 -38.526 1.00 84.94 184 GLU A N 1
ATOM 1448 C CA . GLU A 1 184 ? 12.653 2.922 -39.204 1.00 84.94 184 GLU A CA 1
ATOM 1449 C C . GLU A 1 184 ? 13.852 2.158 -39.797 1.00 84.94 184 GLU A C 1
ATOM 1451 O O . GLU A 1 184 ? 14.747 2.757 -40.388 1.00 84.94 184 GLU A O 1
ATOM 1456 N N . GLY A 1 185 ? 13.881 0.824 -39.675 1.00 86.94 185 GLY A N 1
ATOM 1457 C CA . GLY A 1 185 ? 14.960 -0.011 -40.204 1.00 86.94 185 GLY A CA 1
ATOM 1458 C C . GLY A 1 185 ? 16.167 -0.155 -39.269 1.00 86.94 185 GLY A C 1
ATOM 1459 O O . GLY A 1 185 ? 17.145 -0.818 -39.626 1.00 86.94 185 GLY A O 1
ATOM 1460 N N . ILE A 1 186 ? 16.117 0.409 -38.060 1.00 88.69 186 ILE A N 1
ATOM 1461 C CA . ILE A 1 186 ? 17.220 0.385 -37.098 1.00 88.69 186 ILE A CA 1
ATOM 1462 C C . ILE A 1 186 ? 17.177 -0.921 -36.302 1.00 88.69 186 ILE A C 1
ATOM 1464 O O . ILE A 1 186 ? 16.154 -1.321 -35.738 1.00 88.69 186 ILE A O 1
ATOM 1468 N N . LYS A 1 187 ? 18.326 -1.602 -36.219 1.00 90.19 187 LYS A N 1
ATOM 1469 C CA . LYS A 1 187 ? 18.479 -2.821 -35.414 1.00 90.19 187 LYS A CA 1
ATOM 1470 C C . LYS A 1 187 ? 18.590 -2.464 -33.936 1.00 90.19 187 LYS A C 1
ATOM 1472 O O . LYS A 1 187 ? 19.586 -1.890 -33.502 1.00 90.19 187 LYS A O 1
ATOM 1477 N N . ARG A 1 188 ? 17.606 -2.882 -33.147 1.00 90.62 188 ARG A N 1
ATOM 1478 C CA . ARG A 1 188 ? 17.555 -2.707 -31.692 1.00 90.62 188 ARG A CA 1
ATOM 1479 C C . ARG A 1 188 ? 17.558 -4.057 -30.981 1.00 90.62 188 ARG A C 1
ATOM 1481 O O . ARG A 1 188 ? 17.383 -5.112 -31.592 1.00 90.62 188 ARG A O 1
ATOM 1488 N N . LYS A 1 189 ? 17.793 -4.031 -29.669 1.00 89.31 189 LYS A N 1
ATOM 1489 C CA . LYS A 1 189 ? 17.694 -5.205 -28.791 1.00 89.31 189 LYS A CA 1
ATOM 1490 C C . LYS A 1 189 ? 16.574 -4.991 -27.781 1.00 89.31 189 LYS A C 1
ATOM 1492 O O . LYS A 1 189 ? 16.410 -3.884 -27.278 1.00 89.31 189 LYS A O 1
ATOM 1497 N N . ARG A 1 190 ? 15.835 -6.052 -27.462 1.00 85.44 190 ARG A N 1
ATOM 1498 C CA . ARG A 1 190 ? 14.866 -6.083 -26.356 1.00 85.44 190 ARG A CA 1
ATOM 1499 C C . ARG A 1 190 ? 15.099 -7.301 -25.474 1.00 85.44 190 ARG A C 1
ATOM 1501 O O . ARG A 1 190 ? 15.609 -8.317 -25.947 1.00 85.44 190 ARG A O 1
ATOM 1508 N N . LYS A 1 191 ? 14.711 -7.199 -24.204 1.00 86.38 191 LYS A N 1
ATOM 1509 C CA . LYS A 1 191 ? 14.615 -8.364 -23.321 1.00 86.38 191 LYS A CA 1
ATOM 1510 C C . LYS A 1 191 ? 13.423 -9.207 -23.777 1.00 86.38 191 LYS A C 1
ATOM 1512 O O . LYS A 1 191 ? 12.339 -8.668 -23.983 1.00 86.38 191 LYS A O 1
ATOM 1517 N N . ALA A 1 192 ? 13.635 -10.502 -23.957 1.00 81.75 192 ALA A N 1
ATOM 1518 C CA . ALA A 1 192 ? 12.598 -11.462 -24.299 1.00 81.75 192 ALA A CA 1
ATOM 1519 C C . ALA A 1 192 ? 12.715 -12.689 -23.397 1.00 81.75 192 ALA A C 1
ATOM 1521 O O . ALA A 1 192 ? 13.814 -13.090 -23.003 1.00 81.75 192 ALA A O 1
ATOM 1522 N N . ASN A 1 193 ? 11.580 -13.302 -23.087 1.00 82.81 193 ASN A N 1
ATOM 1523 C CA . ASN A 1 193 ? 11.571 -14.567 -22.370 1.00 82.81 193 ASN A CA 1
ATOM 1524 C C . ASN A 1 193 ? 12.170 -15.669 -23.257 1.00 82.81 193 ASN A C 1
ATOM 1526 O O . ASN A 1 193 ? 11.926 -15.673 -24.471 1.00 82.81 193 ASN A O 1
ATOM 1530 N N . PRO A 1 194 ? 12.910 -16.627 -22.676 1.00 78.75 194 PRO A N 1
ATOM 1531 C CA . PRO A 1 194 ? 13.333 -17.817 -23.397 1.00 78.75 194 PRO A CA 1
ATOM 1532 C C . PRO A 1 194 ? 12.128 -18.526 -24.036 1.00 78.75 194 PRO A C 1
ATOM 1534 O O . PRO A 1 194 ? 11.161 -18.886 -23.361 1.00 78.75 194 PRO A O 1
ATOM 1537 N N . GLN A 1 195 ? 12.179 -18.721 -25.354 1.00 75.62 195 GLN A N 1
ATOM 1538 C CA . GLN A 1 195 ? 11.158 -19.473 -26.079 1.00 75.62 195 GLN A CA 1
ATOM 1539 C C . GLN A 1 195 ? 11.573 -20.936 -26.170 1.00 75.62 195 GLN A C 1
ATOM 1541 O O . GLN A 1 195 ? 12.633 -21.255 -26.708 1.00 75.62 195 GLN A O 1
ATOM 1546 N N . LEU A 1 196 ? 10.711 -21.828 -25.695 1.00 71.56 196 LEU A N 1
ATOM 1547 C CA . LEU A 1 196 ? 10.814 -23.252 -25.971 1.00 71.56 196 LEU A CA 1
ATOM 1548 C C . LEU A 1 196 ? 9.900 -23.585 -27.146 1.00 71.56 196 LEU A C 1
ATOM 1550 O O . LEU A 1 196 ? 8.756 -23.135 -27.223 1.00 71.56 196 LEU A O 1
ATOM 1554 N N . THR A 1 197 ? 10.408 -24.368 -28.090 1.00 70.12 197 THR A N 1
ATOM 1555 C CA . THR A 1 197 ? 9.593 -24.889 -29.190 1.00 70.12 197 THR A CA 1
ATOM 1556 C C . THR A 1 197 ? 9.256 -26.333 -28.865 1.00 70.12 197 THR A C 1
ATOM 1558 O O . THR A 1 197 ? 10.160 -27.159 -28.784 1.00 70.12 197 THR A O 1
ATOM 1561 N N . ALA A 1 198 ? 7.974 -26.630 -28.655 1.00 66.75 198 ALA A N 1
ATOM 1562 C CA . ALA A 1 198 ? 7.533 -28.005 -28.451 1.00 66.75 198 ALA A CA 1
ATOM 1563 C C . ALA A 1 198 ? 7.534 -28.754 -29.794 1.00 66.75 198 ALA A C 1
ATOM 1565 O O . ALA A 1 198 ? 7.091 -28.210 -30.817 1.00 66.75 198 ALA A O 1
ATOM 1566 N N . ALA A 1 199 ? 8.053 -29.984 -29.789 1.00 62.66 199 ALA A N 1
ATOM 1567 C CA . ALA A 1 199 ? 8.005 -30.883 -30.936 1.00 62.66 199 ALA A CA 1
ATOM 1568 C C . ALA A 1 199 ? 6.559 -31.328 -31.230 1.00 62.66 199 ALA A C 1
ATOM 1570 O O . ALA A 1 199 ? 5.669 -31.230 -30.387 1.00 62.66 199 ALA A O 1
ATOM 1571 N N . SER A 1 200 ? 6.319 -31.758 -32.467 1.00 63.66 200 SER A N 1
ATOM 1572 C CA . SER A 1 200 ? 5.001 -32.004 -33.070 1.00 63.66 200 SER A CA 1
ATOM 1573 C C . SER A 1 200 ? 4.299 -33.289 -32.616 1.00 63.66 200 SER A C 1
ATOM 1575 O O . SER A 1 200 ? 3.367 -33.729 -33.285 1.00 63.66 200 SER A O 1
ATOM 1577 N N . ASP A 1 201 ? 4.699 -33.894 -31.500 1.00 66.88 201 ASP A N 1
ATOM 1578 C CA . ASP A 1 201 ? 4.167 -35.199 -31.075 1.00 66.88 201 ASP A CA 1
ATOM 1579 C C . ASP A 1 201 ? 2.639 -35.166 -30.839 1.00 66.88 201 ASP A C 1
ATOM 1581 O O . ASP A 1 201 ? 1.977 -36.196 -30.892 1.00 66.88 201 ASP A O 1
ATOM 1585 N N . TRP A 1 202 ? 2.060 -33.966 -30.680 1.00 60.00 202 TRP A N 1
ATOM 1586 C CA . TRP A 1 202 ? 0.624 -33.717 -30.494 1.00 60.00 202 TRP A CA 1
ATOM 1587 C C . TRP A 1 202 ? -0.020 -32.851 -31.599 1.00 60.00 202 TRP A C 1
ATOM 1589 O O . TRP A 1 202 ? -0.973 -32.111 -31.346 1.00 60.00 202 TRP A O 1
ATOM 1599 N N . GLY A 1 203 ? 0.489 -32.903 -32.837 1.00 65.81 203 GLY A N 1
ATOM 1600 C CA . GLY A 1 203 ? -0.173 -32.311 -34.009 1.00 65.81 203 GLY A CA 1
ATOM 1601 C C . GLY A 1 203 ? 0.769 -31.747 -35.077 1.00 65.81 203 GLY A C 1
ATOM 1602 O O . GLY A 1 203 ? 1.969 -31.612 -34.884 1.00 65.81 203 GLY A O 1
ATOM 1603 N N . THR A 1 204 ? 0.217 -31.343 -36.223 1.00 66.19 204 THR A N 1
ATOM 1604 C CA . THR A 1 204 ? 0.999 -30.921 -37.406 1.00 66.19 204 THR A CA 1
ATOM 1605 C C . THR A 1 204 ? 1.671 -29.546 -37.288 1.00 66.19 204 THR A C 1
ATOM 1607 O O . THR A 1 204 ? 2.520 -29.204 -38.111 1.00 66.19 204 THR A O 1
ATOM 1610 N N . LYS A 1 205 ? 1.319 -28.732 -36.281 1.00 71.00 205 LYS A N 1
ATOM 1611 C CA . LYS A 1 205 ? 1.849 -27.370 -36.097 1.00 71.00 205 LYS A CA 1
ATOM 1612 C C . LYS A 1 205 ? 2.763 -27.288 -34.878 1.00 71.00 205 LYS A C 1
ATOM 1614 O O . LYS A 1 205 ? 2.319 -27.507 -33.753 1.00 71.00 205 LYS A O 1
ATOM 1619 N N . ARG A 1 206 ? 4.013 -26.859 -35.090 1.00 71.44 206 ARG A N 1
ATOM 1620 C CA . ARG A 1 206 ? 4.918 -26.475 -33.994 1.00 71.44 206 ARG A CA 1
ATOM 1621 C C . ARG A 1 206 ? 4.336 -25.277 -33.249 1.00 71.44 206 ARG A C 1
ATOM 1623 O O . ARG A 1 206 ? 3.958 -24.285 -33.874 1.00 71.44 206 ARG A O 1
ATOM 1630 N N . ARG A 1 207 ? 4.308 -25.348 -31.919 1.00 76.06 207 ARG A N 1
ATOM 1631 C CA . ARG A 1 207 ? 3.938 -24.220 -31.056 1.00 76.06 207 ARG A CA 1
ATOM 1632 C C . ARG A 1 207 ? 5.178 -23.708 -30.334 1.00 76.06 207 ARG A C 1
ATOM 1634 O O . ARG A 1 207 ? 5.973 -24.489 -29.813 1.00 76.06 207 ARG A O 1
ATOM 1641 N N . LYS A 1 208 ? 5.333 -22.387 -30.316 1.00 76.25 208 LYS A N 1
ATOM 1642 C CA . LYS A 1 208 ? 6.327 -21.705 -29.487 1.00 76.25 208 LYS A CA 1
ATOM 1643 C C . LYS A 1 208 ? 5.669 -21.349 -28.163 1.00 76.25 208 LYS A C 1
ATOM 1645 O O . LYS A 1 208 ? 4.621 -20.710 -28.161 1.00 76.25 208 LYS A O 1
ATOM 1650 N N . ILE A 1 209 ? 6.280 -21.767 -27.065 1.00 78.00 209 ILE A N 1
ATOM 1651 C CA . ILE A 1 209 ? 5.842 -21.455 -25.709 1.00 78.00 209 ILE A CA 1
ATOM 1652 C C . ILE A 1 209 ? 6.907 -20.550 -25.098 1.00 78.00 209 ILE A C 1
ATOM 1654 O O . ILE A 1 209 ? 8.091 -20.884 -25.068 1.00 78.00 209 ILE A O 1
ATOM 1658 N N . SER A 1 210 ? 6.482 -19.378 -24.645 1.00 79.00 210 SER A N 1
ATOM 1659 C CA . SER A 1 210 ? 7.314 -18.474 -23.858 1.00 79.00 210 SER A CA 1
ATOM 1660 C C . SER A 1 210 ? 7.212 -18.896 -22.398 1.00 79.00 210 SER A C 1
ATOM 1662 O O . SER A 1 210 ? 6.107 -18.917 -21.859 1.00 79.00 210 SER A O 1
ATOM 1664 N N . ILE A 1 211 ? 8.333 -19.255 -21.772 1.00 81.94 211 ILE A N 1
ATOM 1665 C CA . ILE A 1 211 ? 8.362 -19.608 -20.349 1.00 81.94 211 ILE A CA 1
ATOM 1666 C C . ILE A 1 211 ? 9.197 -18.571 -19.616 1.00 81.94 211 ILE A C 1
ATOM 1668 O O . ILE A 1 211 ? 10.362 -18.344 -19.945 1.00 81.94 211 ILE A O 1
ATOM 1672 N N . THR A 1 212 ? 8.597 -17.954 -18.605 1.00 84.31 212 THR A N 1
ATOM 1673 C CA . THR A 1 212 ? 9.314 -17.076 -17.687 1.00 84.31 212 THR A CA 1
ATOM 1674 C C . THR A 1 212 ? 10.091 -17.926 -16.688 1.00 84.31 212 THR A C 1
ATOM 1676 O O . THR A 1 212 ? 9.508 -18.778 -16.022 1.00 84.31 212 THR A O 1
ATOM 1679 N N . ARG A 1 213 ? 11.402 -17.704 -16.584 1.00 85.06 213 ARG A N 1
ATOM 1680 C CA . ARG A 1 213 ? 12.263 -18.333 -15.575 1.00 85.06 213 ARG A CA 1
ATOM 1681 C C . ARG A 1 213 ? 12.801 -17.266 -14.634 1.00 85.06 213 ARG A C 1
ATOM 1683 O O . ARG A 1 213 ? 12.964 -16.118 -15.041 1.00 85.06 213 ARG A O 1
ATOM 1690 N N . TYR A 1 214 ? 13.052 -17.643 -13.391 1.00 88.50 214 TYR A N 1
ATOM 1691 C CA . TYR A 1 214 ? 13.574 -16.758 -12.361 1.00 88.50 214 TYR A CA 1
ATOM 1692 C C . TYR A 1 214 ? 14.799 -17.402 -11.726 1.00 88.50 214 TYR A C 1
ATOM 1694 O O . TYR A 1 214 ? 14.846 -18.621 -11.580 1.00 88.50 214 TYR A O 1
ATOM 1702 N N . HIS A 1 215 ? 15.759 -16.577 -11.332 1.00 86.06 215 HIS A N 1
ATOM 1703 C CA . HIS A 1 215 ? 16.852 -17.007 -10.477 1.00 86.06 215 HIS A CA 1
ATOM 1704 C C . HIS A 1 215 ? 16.345 -17.236 -9.053 1.00 86.06 215 HIS A C 1
ATOM 1706 O O . HIS A 1 215 ? 15.550 -16.445 -8.541 1.00 86.06 215 HIS A O 1
ATOM 1712 N N . ASP A 1 216 ? 16.831 -18.289 -8.403 1.00 85.00 216 ASP A N 1
ATOM 1713 C CA . ASP A 1 216 ? 16.477 -18.579 -7.012 1.00 85.00 216 ASP A CA 1
ATOM 1714 C C . ASP A 1 216 ? 17.301 -17.775 -6.005 1.00 85.00 216 ASP A C 1
ATOM 1716 O O . ASP A 1 216 ? 16.806 -17.469 -4.926 1.00 85.00 216 ASP A O 1
ATOM 1720 N N . ASP A 1 217 ? 18.517 -17.388 -6.386 1.00 86.88 217 ASP A N 1
ATOM 1721 C CA . ASP A 1 217 ? 19.528 -16.727 -5.557 1.00 86.88 217 ASP A CA 1
ATOM 1722 C C . ASP A 1 217 ? 19.701 -15.231 -5.870 1.00 86.88 217 ASP A C 1
ATOM 1724 O O . ASP A 1 217 ? 20.511 -14.556 -5.238 1.00 86.88 217 ASP A O 1
ATOM 1728 N N . LYS A 1 218 ? 18.969 -14.695 -6.857 1.00 89.19 218 LYS A N 1
ATOM 1729 C CA . LYS A 1 218 ? 19.106 -13.297 -7.292 1.00 89.19 218 LYS A CA 1
ATOM 1730 C C . LYS A 1 218 ? 17.793 -12.550 -7.221 1.00 89.19 218 LYS A C 1
ATOM 1732 O O . LYS A 1 218 ? 16.765 -13.006 -7.728 1.00 89.19 218 LYS A O 1
ATOM 1737 N N . TYR A 1 219 ? 17.878 -11.329 -6.714 1.00 91.38 219 TYR A N 1
ATOM 1738 C CA . TYR A 1 219 ? 16.747 -10.427 -6.577 1.00 91.38 219 TYR A CA 1
ATOM 1739 C C . TYR A 1 219 ? 16.798 -9.291 -7.601 1.00 91.38 219 TYR A C 1
ATOM 1741 O O . TYR A 1 219 ? 17.852 -8.902 -8.109 1.00 91.38 219 TYR A O 1
ATOM 1749 N N . ASP A 1 220 ? 15.619 -8.799 -7.955 1.00 91.31 220 ASP A N 1
ATOM 1750 C CA . ASP A 1 220 ? 15.416 -7.612 -8.773 1.00 91.31 220 ASP A CA 1
ATOM 1751 C C . ASP A 1 220 ? 15.189 -6.420 -7.836 1.00 91.31 220 ASP A C 1
ATOM 1753 O O . ASP A 1 220 ? 14.050 -6.109 -7.477 1.00 91.31 220 ASP A O 1
ATOM 1757 N N . HIS A 1 221 ? 16.289 -5.788 -7.410 1.00 91.19 221 HIS A N 1
ATOM 1758 C CA . HIS A 1 221 ? 16.255 -4.641 -6.494 1.00 91.19 221 HIS A CA 1
ATOM 1759 C C . HIS A 1 221 ? 15.430 -3.482 -7.060 1.00 91.19 221 HIS A C 1
ATOM 1761 O O . HIS A 1 221 ? 14.641 -2.886 -6.333 1.00 91.19 221 HIS A O 1
ATOM 1767 N N . ASP A 1 222 ? 15.516 -3.218 -8.366 1.00 91.75 222 ASP A N 1
ATOM 1768 C CA . ASP A 1 222 ? 14.741 -2.153 -9.004 1.00 91.75 222 ASP A CA 1
ATOM 1769 C C . ASP A 1 222 ? 13.234 -2.422 -8.901 1.00 91.75 222 ASP A C 1
ATOM 1771 O O . ASP A 1 222 ? 12.433 -1.511 -8.671 1.00 91.75 222 ASP A O 1
ATOM 1775 N N . LYS A 1 223 ? 12.818 -3.680 -9.091 1.00 92.62 223 LYS A N 1
ATOM 1776 C CA . LYS A 1 223 ? 11.416 -4.073 -8.927 1.00 92.62 223 LYS A CA 1
ATOM 1777 C C . LYS A 1 223 ? 10.979 -4.011 -7.466 1.00 92.62 223 LYS A C 1
ATOM 1779 O O . LYS A 1 223 ? 9.883 -3.519 -7.220 1.00 92.62 223 LYS A O 1
ATOM 1784 N N . MET A 1 224 ? 11.824 -4.444 -6.528 1.00 94.56 224 MET A N 1
ATOM 1785 C CA . MET A 1 224 ? 11.549 -4.334 -5.088 1.00 94.56 224 MET A CA 1
ATOM 1786 C C . MET A 1 224 ? 11.375 -2.878 -4.654 1.00 94.56 224 MET A C 1
ATOM 1788 O O . MET A 1 224 ? 10.424 -2.566 -3.938 1.00 94.56 224 MET A O 1
ATOM 1792 N N . LYS A 1 225 ? 12.240 -1.981 -5.137 1.00 95.31 225 LYS A N 1
ATOM 1793 C CA . LYS A 1 225 ? 12.163 -0.544 -4.865 1.00 95.31 225 LYS A CA 1
ATOM 1794 C C . LYS A 1 225 ? 10.826 0.025 -5.338 1.00 95.31 225 LYS A C 1
ATOM 1796 O O . LYS A 1 225 ? 10.118 0.656 -4.572 1.00 95.31 225 LYS A O 1
ATOM 1801 N N . ARG A 1 226 ? 10.395 -0.290 -6.563 1.00 94.69 226 ARG A N 1
ATOM 1802 C CA . ARG A 1 226 ? 9.094 0.186 -7.074 1.00 94.69 226 ARG A CA 1
ATOM 1803 C C . ARG A 1 226 ? 7.875 -0.441 -6.386 1.00 94.69 226 ARG A C 1
ATOM 1805 O O . ARG A 1 226 ? 6.789 0.121 -6.491 1.00 94.69 226 ARG A O 1
ATOM 1812 N N . SER A 1 227 ? 8.013 -1.607 -5.749 1.00 94.94 227 SER A N 1
ATOM 1813 C CA . SER A 1 227 ? 6.883 -2.338 -5.159 1.00 94.94 227 SER A CA 1
ATOM 1814 C C . SER A 1 227 ? 6.725 -2.166 -3.649 1.00 94.94 227 SER A C 1
ATOM 1816 O O . SER A 1 227 ? 5.670 -2.522 -3.134 1.00 94.94 227 SER A O 1
ATOM 1818 N N . ILE A 1 228 ? 7.729 -1.644 -2.935 1.00 96.38 228 ILE A N 1
ATOM 1819 C CA . ILE A 1 228 ? 7.692 -1.584 -1.464 1.00 96.38 228 ILE A CA 1
ATOM 1820 C C . ILE A 1 228 ? 6.561 -0.713 -0.939 1.00 96.38 228 ILE A C 1
ATOM 1822 O O . ILE A 1 228 ? 5.819 -1.153 -0.070 1.00 96.38 228 ILE A O 1
ATOM 1826 N N . SER A 1 229 ? 6.365 0.471 -1.519 1.00 95.94 229 SER A N 1
ATOM 1827 C CA . SER A 1 229 ? 5.299 1.380 -1.103 1.00 95.94 229 SER A CA 1
ATOM 1828 C C . SER A 1 229 ? 3.899 0.759 -1.231 1.00 95.94 229 SER A C 1
ATOM 1830 O O . SER A 1 229 ? 3.222 0.673 -0.208 1.00 95.94 229 SER A O 1
ATOM 1832 N N . PRO A 1 230 ? 3.458 0.250 -2.402 1.00 95.88 230 PRO A N 1
ATOM 1833 C CA . PRO A 1 230 ? 2.132 -0.360 -2.500 1.00 95.88 230 PRO A CA 1
ATOM 1834 C C . PRO A 1 230 ? 1.998 -1.631 -1.652 1.00 95.88 230 PRO A C 1
ATOM 1836 O O . PRO A 1 230 ? 0.963 -1.831 -1.031 1.00 95.88 230 PRO A O 1
ATOM 1839 N N . ASN A 1 231 ? 3.032 -2.475 -1.566 1.00 96.31 231 ASN A N 1
ATOM 1840 C CA . ASN A 1 231 ? 2.958 -3.695 -0.755 1.00 96.31 231 ASN A CA 1
ATOM 1841 C C . ASN A 1 231 ? 2.857 -3.395 0.745 1.00 96.31 231 ASN A C 1
ATOM 1843 O O . ASN A 1 231 ? 2.140 -4.094 1.459 1.00 96.31 231 ASN A O 1
ATOM 1847 N N . PHE A 1 232 ? 3.563 -2.366 1.217 1.00 96.25 232 PHE A N 1
ATOM 1848 C CA . PHE A 1 232 ? 3.482 -1.920 2.600 1.00 96.25 232 PHE A CA 1
ATOM 1849 C C . PHE A 1 232 ? 2.077 -1.394 2.917 1.00 96.25 232 PHE A C 1
ATOM 1851 O O . PHE A 1 232 ? 1.466 -1.866 3.871 1.00 96.25 232 PHE A O 1
ATOM 1858 N N . ILE A 1 233 ? 1.508 -0.517 2.083 1.00 95.06 233 ILE A N 1
ATOM 1859 C CA . ILE A 1 233 ? 0.145 0.001 2.298 1.00 95.06 233 ILE A CA 1
ATOM 1860 C C . ILE A 1 233 ? -0.901 -1.117 2.237 1.00 95.06 233 ILE A C 1
ATOM 1862 O O . ILE A 1 233 ? -1.671 -1.262 3.178 1.00 95.06 233 ILE A O 1
ATOM 1866 N N . HIS A 1 234 ? -0.846 -2.005 1.239 1.00 94.88 234 HIS A N 1
ATOM 1867 C CA . HIS A 1 234 ? -1.771 -3.144 1.173 1.00 94.88 234 HIS A CA 1
ATOM 1868 C C . HIS A 1 234 ? -1.687 -4.058 2.404 1.00 94.88 234 HIS A C 1
ATOM 1870 O O . HIS A 1 234 ? -2.668 -4.706 2.766 1.00 94.88 234 HIS A O 1
ATOM 1876 N N . SER A 1 235 ? -0.521 -4.139 3.053 1.00 94.94 235 SER A N 1
ATOM 1877 C CA . SER A 1 235 ? -0.395 -4.883 4.307 1.00 94.94 235 SER A CA 1
ATOM 1878 C C . SER A 1 235 ? -1.093 -4.204 5.484 1.00 94.94 235 SER A C 1
ATOM 1880 O O . SER A 1 235 ? -1.621 -4.901 6.354 1.00 94.94 235 SER A O 1
ATOM 1882 N N . LEU A 1 236 ? -1.135 -2.868 5.499 1.00 94.12 236 LEU A N 1
ATOM 1883 C CA . LEU A 1 236 ? -1.900 -2.099 6.477 1.00 94.12 236 LEU A CA 1
ATOM 1884 C C . LEU A 1 236 ? -3.397 -2.266 6.226 1.00 94.12 236 LEU A C 1
ATOM 1886 O O . LEU A 1 236 ? -4.107 -2.607 7.165 1.00 94.12 236 LEU A O 1
ATOM 1890 N N . ASP A 1 237 ? -3.847 -2.157 4.973 1.00 94.00 237 ASP A N 1
ATOM 1891 C CA . ASP A 1 237 ? -5.255 -2.346 4.594 1.00 94.00 237 ASP A CA 1
ATOM 1892 C C . ASP A 1 237 ? -5.749 -3.752 4.976 1.00 94.00 237 ASP A C 1
ATOM 1894 O O . ASP A 1 237 ? -6.809 -3.926 5.578 1.00 94.00 237 ASP A O 1
ATOM 1898 N N . ALA A 1 238 ? -4.940 -4.783 4.705 1.00 93.88 238 ALA A N 1
ATOM 1899 C CA . ALA A 1 238 ? -5.255 -6.152 5.105 1.00 93.88 238 ALA A CA 1
ATOM 1900 C C . ALA A 1 238 ? -5.315 -6.315 6.633 1.00 93.88 238 ALA A C 1
ATOM 1902 O O . ALA A 1 238 ? -6.175 -7.031 7.144 1.00 93.88 238 ALA A O 1
ATOM 1903 N N . SER A 1 239 ? -4.416 -5.652 7.364 1.00 93.00 239 SER A N 1
ATOM 1904 C CA . SER A 1 239 ? -4.401 -5.695 8.831 1.00 93.00 239 SER A CA 1
ATOM 1905 C C . SER A 1 239 ? -5.602 -4.974 9.425 1.00 93.00 239 SER A C 1
ATOM 1907 O O . SER A 1 239 ? -6.203 -5.483 10.367 1.00 93.00 239 SER A O 1
ATOM 1909 N N . HIS A 1 240 ? -5.984 -3.839 8.839 1.00 94.81 240 HIS A N 1
ATOM 1910 C CA . HIS A 1 240 ? -7.189 -3.104 9.195 1.00 94.81 240 HIS A CA 1
ATOM 1911 C C . HIS A 1 240 ? -8.416 -4.000 9.063 1.00 94.81 240 HIS A C 1
ATOM 1913 O O . HIS A 1 240 ? -9.119 -4.213 10.044 1.00 94.81 240 HIS A O 1
ATOM 1919 N N . MET A 1 241 ? -8.592 -4.624 7.895 1.00 95.12 241 MET A N 1
ATOM 1920 C CA . MET A 1 241 ? -9.696 -5.544 7.629 1.00 95.12 241 MET A CA 1
ATOM 1921 C C . MET A 1 241 ? -9.747 -6.702 8.634 1.00 95.12 241 MET A C 1
ATOM 1923 O O . MET A 1 241 ? -10.815 -7.013 9.154 1.00 95.12 241 MET A O 1
ATOM 1927 N N . ILE A 1 242 ? -8.609 -7.336 8.930 1.00 95.19 242 ILE A N 1
ATOM 1928 C CA . ILE A 1 242 ? -8.549 -8.465 9.872 1.00 95.19 242 ILE A CA 1
ATOM 1929 C C . ILE A 1 242 ? -8.945 -8.032 11.285 1.00 95.19 242 ILE A C 1
ATOM 1931 O O . ILE A 1 242 ? -9.755 -8.705 11.920 1.00 95.19 242 ILE A O 1
ATOM 1935 N N . LEU A 1 243 ? -8.403 -6.914 11.773 1.00 94.88 243 LEU A N 1
ATOM 1936 C CA . LEU A 1 243 ? -8.729 -6.404 13.105 1.00 94.88 243 LEU A CA 1
ATOM 1937 C C . LEU A 1 243 ? -10.194 -5.969 13.193 1.00 94.88 243 LEU A C 1
ATOM 1939 O O . LEU A 1 243 ? -10.863 -6.307 14.164 1.00 94.88 243 LEU A O 1
ATOM 1943 N N . THR A 1 244 ? -10.722 -5.318 12.151 1.00 95.81 244 THR A N 1
ATOM 1944 C CA . THR A 1 244 ? -12.144 -4.967 12.059 1.00 95.81 244 THR A CA 1
ATOM 1945 C C . THR A 1 244 ? -13.035 -6.207 12.129 1.00 95.81 244 THR A C 1
ATOM 1947 O O . THR A 1 244 ? -13.983 -6.216 12.906 1.00 95.81 244 THR A O 1
ATOM 1950 N N . ILE A 1 245 ? -12.734 -7.272 11.373 1.00 96.12 245 ILE A N 1
ATOM 1951 C CA . ILE A 1 245 ? -13.515 -8.523 11.415 1.00 96.12 245 ILE A CA 1
ATOM 1952 C C . ILE A 1 245 ? -13.495 -9.135 12.820 1.00 96.12 245 ILE A C 1
ATOM 1954 O O . ILE A 1 245 ? -14.535 -9.578 13.307 1.00 96.12 245 ILE A O 1
ATOM 1958 N N . ASN A 1 246 ? -12.330 -9.164 13.470 1.00 95.44 246 ASN A N 1
ATOM 1959 C CA . ASN A 1 246 ? -12.203 -9.720 14.815 1.00 95.44 246 ASN A CA 1
ATOM 1960 C C . ASN A 1 246 ? -13.048 -8.929 15.823 1.00 95.44 246 ASN A C 1
ATOM 1962 O O . ASN A 1 246 ? -13.842 -9.522 16.548 1.00 95.44 246 ASN A O 1
ATOM 1966 N N . GLU A 1 247 ? -12.949 -7.599 15.814 1.00 96.62 247 GLU A N 1
ATOM 1967 C CA . GLU A 1 247 ? -13.706 -6.750 16.738 1.00 96.62 247 GLU A CA 1
ATOM 1968 C C . GLU A 1 247 ? -15.220 -6.775 16.444 1.00 96.62 247 GLU A C 1
ATOM 1970 O O . GLU A 1 247 ? -16.028 -6.798 17.371 1.00 96.62 247 GLU A O 1
ATOM 1975 N N . MET A 1 248 ? -15.629 -6.875 15.173 1.00 96.75 248 MET A N 1
ATOM 1976 C CA . MET A 1 248 ? -17.027 -7.129 14.791 1.00 96.75 248 MET A CA 1
ATOM 1977 C C . MET A 1 248 ? -17.538 -8.462 15.340 1.00 96.75 248 MET A C 1
ATOM 1979 O O . MET A 1 248 ? -18.637 -8.517 15.891 1.00 96.75 248 MET A O 1
ATOM 1983 N N . SER A 1 249 ? -16.739 -9.525 15.227 1.00 96.50 249 SER A N 1
ATOM 1984 C CA . SER A 1 249 ? -17.088 -10.837 15.773 1.00 96.50 249 SER A CA 1
ATOM 1985 C C . SER A 1 249 ? -17.248 -10.785 17.295 1.00 96.50 249 SER A C 1
ATOM 1987 O O . SER A 1 249 ? -18.203 -11.356 17.825 1.00 96.50 249 SER A O 1
ATOM 1989 N N . ASP A 1 250 ? -16.361 -10.076 17.996 1.00 95.06 250 ASP A N 1
ATOM 1990 C CA . ASP A 1 250 ? -16.440 -9.882 19.450 1.00 95.06 250 ASP A CA 1
ATOM 1991 C C . ASP A 1 250 ? -17.674 -9.058 19.864 1.00 95.06 250 ASP A C 1
ATOM 1993 O O . ASP A 1 250 ? -18.263 -9.307 20.918 1.00 95.06 250 ASP A O 1
ATOM 1997 N N . ALA A 1 251 ? -18.124 -8.137 19.006 1.00 94.75 251 ALA A N 1
ATOM 1998 C CA . ALA A 1 251 ? -19.374 -7.389 19.162 1.00 94.75 251 ALA A CA 1
ATOM 1999 C C . ALA A 1 251 ? -20.639 -8.200 18.797 1.00 94.75 251 ALA A C 1
ATOM 2001 O O . ALA A 1 251 ? -21.756 -7.696 18.914 1.00 94.75 251 ALA A O 1
ATOM 2002 N N . GLY A 1 252 ? -20.496 -9.462 18.376 1.00 96.12 252 GLY A N 1
ATOM 2003 C CA . GLY A 1 252 ? -21.608 -10.340 17.997 1.00 96.12 252 GLY A CA 1
ATOM 2004 C C . GLY A 1 252 ? -22.064 -10.207 16.538 1.00 96.12 252 GLY A C 1
ATOM 2005 O O . GLY A 1 252 ? -23.032 -10.862 16.142 1.00 96.12 252 GLY A O 1
ATOM 2006 N N . ILE A 1 253 ? -21.359 -9.421 15.721 1.00 96.75 253 ILE A N 1
ATOM 2007 C CA . ILE A 1 253 ? -21.642 -9.252 14.294 1.00 96.75 253 ILE A CA 1
ATOM 2008 C C . ILE A 1 253 ? -20.940 -10.376 13.525 1.00 96.75 253 ILE A C 1
ATOM 2010 O O . ILE A 1 253 ? -19.722 -10.400 13.368 1.00 96.75 253 ILE A O 1
ATOM 2014 N N . SER A 1 254 ? -21.723 -11.333 13.030 1.00 94.69 254 SER A N 1
ATOM 2015 C CA . SER A 1 254 ? -21.208 -12.556 12.385 1.00 94.69 254 SER A CA 1
ATOM 2016 C C . SER A 1 254 ? -21.286 -12.551 10.857 1.00 94.69 254 SER A C 1
ATOM 2018 O O . SER A 1 254 ? -20.762 -13.458 10.212 1.00 94.69 254 SER A O 1
ATOM 2020 N N . SER A 1 255 ? -21.949 -11.553 10.270 1.00 95.88 255 SER A N 1
ATOM 2021 C CA . SER A 1 255 ? -22.096 -11.410 8.821 1.00 95.88 255 SER A CA 1
ATOM 2022 C C . SER A 1 255 ? -21.236 -10.258 8.330 1.00 95.88 255 SER A C 1
ATOM 2024 O O . SER A 1 255 ? -21.424 -9.122 8.743 1.00 95.88 255 SER A O 1
ATOM 2026 N N . PHE A 1 256 ? -20.298 -10.552 7.439 1.00 94.06 256 PHE A N 1
ATOM 2027 C CA . PHE A 1 256 ? -19.358 -9.574 6.903 1.00 94.06 256 PHE A CA 1
ATOM 2028 C C . PHE A 1 256 ? -19.177 -9.769 5.397 1.00 94.06 256 PHE A C 1
ATOM 2030 O O . PHE A 1 256 ? -19.097 -10.892 4.898 1.00 94.06 256 PHE A O 1
ATOM 2037 N N . GLN A 1 257 ? -19.079 -8.659 4.674 1.00 94.50 257 GLN A N 1
ATOM 2038 C CA . GLN A 1 257 ? -18.783 -8.593 3.248 1.00 94.50 257 GLN A CA 1
ATOM 2039 C C . GLN A 1 257 ? -17.634 -7.608 3.054 1.00 94.50 257 GLN A C 1
ATOM 2041 O O . GLN A 1 257 ? -17.858 -6.409 2.924 1.00 94.50 257 GLN A O 1
ATOM 2046 N N . MET A 1 258 ? -16.406 -8.125 3.031 1.00 92.00 258 MET A N 1
ATOM 2047 C CA . MET A 1 258 ? -15.210 -7.299 2.866 1.00 92.00 258 MET A CA 1
ATOM 2048 C C . MET A 1 258 ? -14.698 -7.362 1.426 1.00 92.00 258 MET A C 1
ATOM 2050 O O . MET A 1 258 ? -14.595 -8.446 0.843 1.00 92.00 258 MET A O 1
ATOM 2054 N N . ILE A 1 259 ? -14.368 -6.207 0.851 1.00 92.19 259 ILE A N 1
ATOM 2055 C CA . ILE A 1 259 ? -13.667 -6.082 -0.432 1.00 92.19 259 ILE A CA 1
ATOM 2056 C C . ILE A 1 259 ? -12.545 -5.068 -0.229 1.00 92.19 259 ILE A C 1
ATOM 2058 O O . ILE A 1 259 ? -12.722 -3.890 -0.507 1.00 92.19 259 ILE A O 1
ATOM 2062 N N . HIS A 1 260 ? -11.399 -5.542 0.262 1.00 90.94 260 HIS A N 1
ATOM 2063 C CA . HIS A 1 260 ? -10.250 -4.702 0.611 1.00 90.94 260 HIS A CA 1
ATOM 2064 C C . HIS A 1 260 ? -10.625 -3.570 1.583 1.00 90.94 260 HIS A C 1
ATOM 2066 O O . HIS A 1 260 ? -10.790 -3.830 2.769 1.00 90.94 260 HIS A O 1
ATOM 2072 N N . ASP A 1 261 ? -10.767 -2.351 1.075 1.00 91.75 261 ASP A N 1
ATOM 2073 C CA . ASP A 1 261 ? -11.100 -1.114 1.780 1.00 91.75 261 ASP A CA 1
ATOM 2074 C C . ASP A 1 261 ? -12.614 -0.838 1.868 1.00 91.75 261 ASP A C 1
ATOM 2076 O O . ASP A 1 261 ? -13.024 0.172 2.437 1.00 91.75 261 ASP A O 1
ATOM 2080 N N . ALA A 1 262 ? -13.452 -1.738 1.344 1.00 92.88 262 ALA A N 1
ATOM 2081 C CA . ALA A 1 262 ? -14.905 -1.680 1.473 1.00 92.88 262 ALA A CA 1
ATOM 2082 C C . ALA A 1 262 ? -15.419 -2.686 2.515 1.00 92.88 262 ALA A C 1
ATOM 2084 O O . ALA A 1 262 ? -15.182 -3.896 2.402 1.00 92.88 262 ALA A O 1
ATOM 2085 N N . PHE A 1 263 ? -16.177 -2.179 3.490 1.00 94.94 263 PHE A N 1
ATOM 2086 C CA . PHE A 1 263 ? -16.692 -2.928 4.637 1.00 94.94 263 PHE A CA 1
ATOM 2087 C C . PHE A 1 263 ? -18.219 -3.014 4.579 1.00 94.94 263 PHE A C 1
ATOM 2089 O O . PHE A 1 263 ? -18.896 -2.009 4.367 1.00 94.94 263 PHE A O 1
ATOM 2096 N N . GLY A 1 264 ? -18.778 -4.208 4.778 1.00 94.88 264 GLY A N 1
ATOM 2097 C CA . GLY A 1 264 ? -20.221 -4.430 4.691 1.00 94.88 264 GLY A CA 1
ATOM 2098 C C . GLY A 1 264 ? -20.748 -5.422 5.722 1.00 94.88 264 GLY A C 1
ATOM 2099 O O . GLY A 1 264 ? -20.097 -6.419 6.025 1.00 94.88 264 GLY A O 1
ATOM 2100 N N . THR A 1 265 ? -21.961 -5.165 6.211 1.00 96.62 265 THR A N 1
ATOM 2101 C CA . THR A 1 265 ? -22.733 -6.027 7.122 1.00 96.62 265 THR A CA 1
ATOM 2102 C C . THR A 1 265 ? -24.245 -5.842 6.877 1.00 96.62 265 THR A C 1
ATOM 2104 O O . THR A 1 265 ? -24.651 -5.160 5.930 1.00 96.62 265 THR A O 1
ATOM 2107 N N . HIS A 1 266 ? -25.103 -6.473 7.681 1.00 97.00 266 HIS A N 1
ATOM 2108 C CA . HIS A 1 266 ? -26.541 -6.212 7.684 1.00 97.00 266 HIS A CA 1
ATOM 2109 C C . HIS A 1 266 ? -26.857 -4.791 8.169 1.00 97.00 266 HIS A C 1
ATOM 2111 O O . HIS A 1 266 ? -26.180 -4.247 9.029 1.00 97.00 266 HIS A O 1
ATOM 2117 N N . ALA A 1 267 ? -27.932 -4.196 7.642 1.00 96.06 267 ALA A N 1
ATOM 2118 C CA . ALA A 1 267 ? -28.260 -2.786 7.869 1.00 96.06 267 ALA A CA 1
ATOM 2119 C C . ALA A 1 267 ? -28.417 -2.383 9.350 1.00 96.06 267 ALA A C 1
ATOM 2121 O O . ALA A 1 267 ? -28.190 -1.225 9.681 1.00 96.06 267 ALA A O 1
ATOM 2122 N N . GLU A 1 268 ? -28.810 -3.316 10.221 1.00 96.44 268 GLU A N 1
ATOM 2123 C CA . GLU A 1 268 ? -28.935 -3.086 11.668 1.00 96.44 268 GLU A CA 1
ATOM 2124 C C . GLU A 1 268 ? -27.572 -2.896 12.356 1.00 96.44 268 GLU A C 1
ATOM 2126 O O . GLU A 1 268 ? -27.475 -2.128 13.308 1.00 96.44 268 GLU A O 1
ATOM 2131 N N . ASP A 1 269 ? -26.518 -3.523 11.829 1.00 96.25 269 ASP A N 1
ATOM 2132 C CA . ASP A 1 269 ? -25.173 -3.532 12.413 1.00 96.25 269 ASP A CA 1
ATOM 2133 C C . ASP A 1 269 ? -24.247 -2.463 11.804 1.00 96.25 269 ASP A C 1
ATOM 2135 O O . ASP A 1 269 ? -23.101 -2.318 12.228 1.00 96.25 269 ASP A O 1
ATOM 2139 N N . CYS A 1 270 ? -24.708 -1.719 10.789 1.00 94.06 270 CYS A N 1
ATOM 2140 C CA . CYS A 1 270 ? -23.874 -0.764 10.051 1.00 94.06 270 CYS A CA 1
ATOM 2141 C C . CYS A 1 270 ? -23.280 0.335 10.94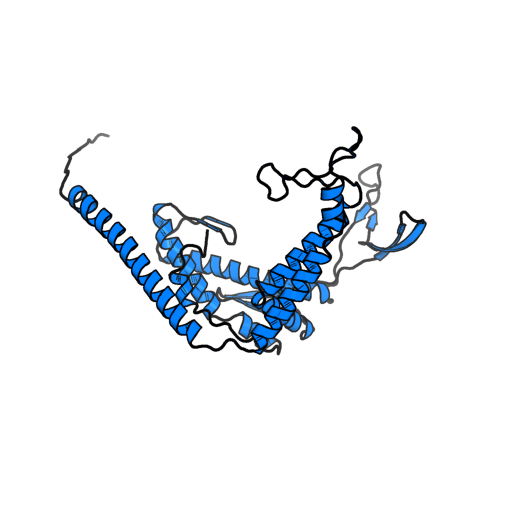1 1.00 94.06 270 CYS A C 1
ATOM 2143 O O . CYS A 1 270 ? -22.113 0.678 10.763 1.00 94.06 270 CYS A O 1
ATOM 2145 N N . ASP A 1 271 ? -24.052 0.871 11.891 1.00 93.94 271 ASP A N 1
ATOM 2146 C CA . ASP A 1 271 ? -23.579 1.931 12.790 1.00 93.94 271 ASP A CA 1
ATOM 2147 C C . ASP A 1 271 ? -22.453 1.420 13.707 1.00 93.94 271 ASP A C 1
ATOM 2149 O O . ASP A 1 271 ? -21.430 2.086 13.867 1.00 93.94 271 ASP A O 1
ATOM 2153 N N . GLU A 1 272 ? -22.600 0.212 14.262 1.00 95.75 272 GLU A N 1
ATOM 2154 C CA . GLU A 1 272 ? -21.573 -0.401 15.115 1.00 95.75 272 GLU A CA 1
ATOM 2155 C C . GLU A 1 272 ? -20.332 -0.782 14.298 1.00 95.75 272 GLU A C 1
ATOM 2157 O O . GLU A 1 272 ? -19.211 -0.475 14.701 1.00 95.75 272 GLU A O 1
ATOM 2162 N N . MET A 1 273 ? -20.517 -1.371 13.108 1.00 95.62 273 MET A N 1
ATOM 2163 C CA . MET A 1 273 ? -19.418 -1.652 12.182 1.00 95.62 273 MET A CA 1
ATOM 2164 C C . MET A 1 273 ? -18.633 -0.378 11.869 1.00 95.62 273 MET A C 1
ATOM 2166 O O . MET A 1 273 ? -17.408 -0.391 11.936 1.00 95.62 273 MET A O 1
ATOM 2170 N N . PHE A 1 274 ? -19.313 0.725 11.551 1.00 94.88 274 PHE A N 1
ATOM 2171 C CA . PHE A 1 274 ? -18.658 1.984 11.205 1.00 94.88 274 PHE A CA 1
ATOM 2172 C C . PHE A 1 274 ? -17.764 2.500 12.341 1.00 94.88 274 PHE A C 1
ATOM 2174 O O . PHE A 1 274 ? -16.626 2.906 12.100 1.00 94.88 274 PHE A O 1
ATOM 2181 N N . GLU A 1 275 ? -18.233 2.420 13.587 1.00 95.31 275 GLU A N 1
ATOM 2182 C CA . GLU A 1 275 ? -17.437 2.803 14.754 1.00 95.31 275 GLU A CA 1
ATOM 2183 C C . GLU A 1 275 ? -16.259 1.846 15.004 1.00 95.31 275 GLU A C 1
ATOM 2185 O O . GLU A 1 275 ? -15.149 2.311 15.278 1.00 95.31 275 GLU A O 1
ATOM 2190 N N . ILE A 1 276 ? -16.444 0.532 14.838 1.00 96.00 276 ILE A N 1
ATOM 2191 C CA . ILE A 1 276 ? -15.353 -0.458 14.905 1.00 96.00 276 ILE A CA 1
ATOM 2192 C C . ILE A 1 276 ? -14.273 -0.152 13.861 1.00 96.00 276 ILE A C 1
ATOM 2194 O O . ILE A 1 276 ? -13.077 -0.140 14.171 1.00 96.00 276 ILE A O 1
ATOM 2198 N N . VAL A 1 277 ? -14.668 0.128 12.617 1.00 96.00 277 VAL A N 1
ATOM 2199 C CA . VAL A 1 277 ? -13.708 0.365 11.534 1.00 96.00 277 VAL A CA 1
ATOM 2200 C C . VAL A 1 277 ? -12.846 1.598 11.836 1.00 96.00 277 VAL A C 1
ATOM 2202 O O . VAL A 1 277 ? -11.630 1.568 11.640 1.00 96.00 277 VAL A O 1
ATOM 2205 N N . LYS A 1 278 ? -13.426 2.667 12.394 1.00 95.25 278 LYS A N 1
ATOM 2206 C CA . LYS A 1 278 ? -12.655 3.840 12.840 1.00 95.25 278 LYS A CA 1
ATOM 2207 C C . LYS A 1 278 ? -11.700 3.526 13.989 1.00 95.25 278 LYS A C 1
ATOM 2209 O O . LYS A 1 278 ? -10.559 3.989 13.965 1.00 95.25 278 LYS A O 1
ATOM 2214 N N . ARG A 1 279 ? -12.150 2.777 15.004 1.00 94.81 279 ARG A N 1
ATOM 2215 C CA . ARG A 1 279 ? -11.319 2.426 16.170 1.00 94.81 279 ARG A CA 1
ATOM 2216 C C . ARG A 1 279 ? -10.091 1.631 15.742 1.00 94.81 279 ARG A C 1
ATOM 2218 O O . ARG A 1 279 ? -8.969 2.044 16.035 1.00 94.81 279 ARG A O 1
ATOM 2225 N N . THR A 1 280 ? -10.308 0.572 14.969 1.00 94.56 280 THR A N 1
ATOM 2226 C CA . THR A 1 280 ? -9.240 -0.268 14.411 1.00 94.56 280 THR A CA 1
ATOM 2227 C C . THR A 1 280 ? -8.306 0.515 13.482 1.00 94.56 280 THR A C 1
ATOM 2229 O O . THR A 1 280 ? -7.092 0.328 13.544 1.00 94.56 280 THR A O 1
ATOM 2232 N N . PHE A 1 281 ? -8.814 1.469 12.689 1.00 94.00 281 PHE A N 1
ATOM 2233 C CA . PHE A 1 281 ? -7.966 2.359 11.880 1.00 94.00 281 PHE A CA 1
ATOM 2234 C C . PHE A 1 281 ? -7.019 3.207 12.743 1.00 94.00 281 PHE A C 1
ATOM 2236 O O . PHE A 1 281 ? -5.840 3.366 12.419 1.00 94.00 281 PHE A O 1
ATOM 2243 N N . VAL A 1 282 ? -7.514 3.764 13.851 1.00 93.00 282 VAL A N 1
ATOM 2244 C CA . VAL A 1 282 ? -6.678 4.519 14.795 1.00 93.00 282 VAL A CA 1
ATOM 2245 C C . VAL A 1 282 ? -5.655 3.602 15.466 1.00 93.00 282 VAL A C 1
ATOM 2247 O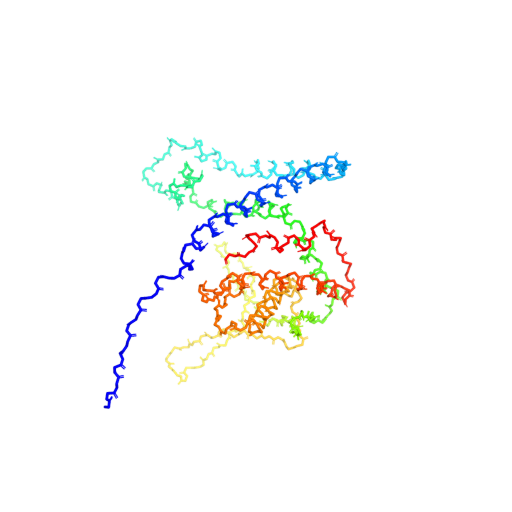 O . VAL A 1 282 ? -4.501 3.997 15.627 1.00 93.00 282 VAL A O 1
ATOM 2250 N N . GLU A 1 283 ? -6.048 2.383 15.832 1.00 91.50 283 GLU A N 1
ATOM 2251 C CA . GLU A 1 283 ? -5.174 1.401 16.477 1.00 91.50 283 GLU A CA 1
ATOM 2252 C C . GLU A 1 283 ? -3.971 1.021 15.602 1.00 91.50 283 GLU A C 1
ATOM 2254 O O . GLU A 1 283 ? -2.829 1.159 16.046 1.00 91.50 283 GLU A O 1
ATOM 2259 N N . ILE A 1 284 ? -4.190 0.645 14.335 1.00 92.00 284 ILE A N 1
ATOM 2260 C CA . ILE A 1 284 ? -3.088 0.248 13.437 1.00 92.00 284 ILE A CA 1
ATOM 2261 C C . ILE A 1 284 ? -2.096 1.388 13.176 1.00 92.00 284 ILE A C 1
ATOM 2263 O O . ILE A 1 284 ? -0.903 1.147 13.000 1.00 92.00 284 ILE A O 1
ATOM 2267 N N . HIS A 1 285 ? -2.560 2.641 13.173 1.00 90.50 285 HIS A N 1
ATOM 2268 C CA . HIS A 1 285 ? -1.690 3.801 12.968 1.00 90.50 285 HIS A CA 1
ATOM 2269 C C . HIS A 1 285 ? -0.975 4.228 14.257 1.00 90.50 285 HIS A C 1
ATOM 2271 O O . HIS A 1 285 ? 0.075 4.865 14.185 1.00 90.50 285 HIS A O 1
ATOM 2277 N N . LYS A 1 286 ? -1.488 3.841 15.433 1.00 90.00 286 LYS A N 1
ATOM 2278 C CA . LYS A 1 286 ? -0.793 3.994 16.721 1.00 90.00 286 LYS A CA 1
ATOM 2279 C C . LYS A 1 286 ? 0.313 2.962 16.925 1.00 90.00 286 LYS A C 1
ATOM 2281 O O . LYS A 1 286 ? 1.259 3.254 17.652 1.00 90.00 286 LYS A O 1
ATOM 2286 N N . ASP A 1 287 ? 0.229 1.807 16.270 1.00 86.94 287 ASP A N 1
ATOM 2287 C CA . ASP A 1 287 ? 1.269 0.772 16.314 1.00 86.94 287 ASP A CA 1
ATOM 2288 C C . ASP A 1 287 ? 2.601 1.247 15.685 1.00 86.94 287 ASP A C 1
ATOM 2290 O O . ASP A 1 287 ? 3.675 0.858 16.129 1.00 86.94 287 ASP A O 1
ATOM 2294 N N . ASN A 1 288 ? 2.567 2.182 14.726 1.00 88.56 288 ASN A N 1
ATOM 2295 C CA . ASN A 1 288 ? 3.743 2.705 14.003 1.00 88.56 288 ASN A CA 1
ATOM 2296 C C . ASN A 1 288 ? 4.623 1.621 13.319 1.00 88.56 288 ASN A C 1
ATOM 2298 O O . ASN A 1 288 ? 5.849 1.641 13.467 1.00 88.56 288 ASN A O 1
ATOM 2302 N N . PRO A 1 289 ? 4.059 0.705 12.503 1.00 89.44 289 PRO A N 1
ATOM 2303 C CA . PRO A 1 289 ? 4.852 -0.300 11.777 1.00 89.44 289 PRO A CA 1
ATOM 2304 C C . PRO A 1 289 ? 5.850 0.320 10.784 1.00 89.44 289 PRO A C 1
ATOM 2306 O O . PRO A 1 289 ? 6.872 -0.281 10.457 1.00 89.44 289 PRO A O 1
ATOM 2309 N N . PHE A 1 290 ? 5.570 1.537 10.313 1.00 93.75 290 PHE A N 1
ATOM 2310 C CA . PHE A 1 290 ? 6.452 2.294 9.428 1.00 93.75 290 PHE A CA 1
ATOM 2311 C C . PHE A 1 290 ? 7.763 2.675 10.123 1.00 93.75 290 PHE A C 1
ATOM 2313 O O . PHE A 1 290 ? 8.832 2.370 9.600 1.00 93.75 290 PHE A O 1
ATOM 2320 N N . ASP A 1 291 ? 7.682 3.262 11.319 1.00 94.06 291 ASP A N 1
ATOM 2321 C CA . ASP A 1 291 ? 8.851 3.692 12.091 1.00 94.06 291 ASP A CA 1
ATOM 2322 C C . ASP A 1 291 ? 9.750 2.483 12.409 1.00 94.06 291 ASP A C 1
ATOM 2324 O O . ASP A 1 291 ? 10.948 2.516 12.130 1.00 94.06 291 ASP A O 1
ATOM 2328 N N . ARG A 1 292 ? 9.156 1.362 12.857 1.00 93.56 292 ARG A N 1
ATOM 2329 C CA . ARG A 1 292 ? 9.888 0.105 13.114 1.00 93.56 292 ARG A CA 1
ATOM 2330 C C . ARG A 1 292 ? 10.615 -0.417 11.877 1.00 93.56 292 ARG A C 1
ATOM 2332 O O . ARG A 1 292 ? 11.743 -0.904 11.975 1.00 93.56 292 ARG A O 1
ATOM 2339 N N . LEU A 1 293 ? 9.969 -0.348 10.712 1.00 94.81 293 LEU A N 1
ATOM 2340 C CA . LEU A 1 293 ? 10.572 -0.775 9.454 1.00 94.81 293 LEU A CA 1
ATOM 2341 C C . LEU A 1 293 ? 11.760 0.120 9.078 1.00 94.81 293 LEU A C 1
ATOM 2343 O O . LEU A 1 293 ? 12.813 -0.404 8.716 1.00 94.81 293 LEU A O 1
ATOM 2347 N N . LEU A 1 294 ? 11.620 1.443 9.181 1.00 96.00 294 LEU A N 1
ATOM 2348 C CA . LEU A 1 294 ? 12.709 2.367 8.864 1.00 96.00 294 LEU A CA 1
ATOM 2349 C C . LEU A 1 294 ? 13.911 2.169 9.798 1.00 96.00 294 LEU A C 1
ATOM 2351 O O . LEU A 1 294 ? 15.034 2.010 9.317 1.00 96.00 294 LEU A O 1
ATOM 2355 N N . GLU A 1 295 ? 13.668 2.070 11.108 1.00 94.88 295 GLU A N 1
ATOM 2356 C CA . GLU A 1 295 ? 14.700 1.808 12.119 1.00 94.88 295 GLU A CA 1
ATOM 2357 C C . GLU A 1 295 ? 15.459 0.506 11.834 1.00 94.88 295 GLU A C 1
ATOM 2359 O O . GLU A 1 295 ? 16.691 0.476 11.860 1.00 94.88 295 GLU A O 1
ATOM 2364 N N . LYS A 1 296 ? 14.737 -0.566 11.480 1.00 94.94 296 LYS A N 1
ATOM 2365 C CA . LYS A 1 296 ? 15.321 -1.876 11.151 1.00 94.94 296 LYS A CA 1
ATOM 2366 C C . LYS A 1 296 ? 16.313 -1.823 9.985 1.00 94.94 296 LYS A C 1
ATOM 2368 O O . LYS A 1 296 ? 17.255 -2.615 9.963 1.00 94.94 296 LYS A O 1
ATOM 2373 N N . TYR A 1 297 ? 16.109 -0.921 9.026 1.00 95.75 297 TYR A N 1
ATOM 2374 C CA . TYR A 1 297 ? 16.969 -0.761 7.846 1.00 95.75 297 TYR A CA 1
ATOM 2375 C C . TYR A 1 297 ? 17.804 0.531 7.874 1.00 95.75 297 TYR A C 1
ATOM 2377 O O . TYR A 1 297 ? 18.356 0.932 6.846 1.00 95.75 297 TYR A O 1
ATOM 2385 N N . GLY A 1 298 ? 17.928 1.166 9.047 1.00 94.81 298 GLY A N 1
ATOM 2386 C CA . GLY A 1 298 ? 18.788 2.331 9.260 1.00 94.81 298 GLY A CA 1
ATOM 2387 C C . GLY A 1 298 ? 18.396 3.552 8.427 1.00 94.81 298 GLY A C 1
ATOM 2388 O O . GLY A 1 298 ? 19.273 4.257 7.934 1.00 94.81 298 GLY A O 1
ATOM 2389 N N . VAL A 1 299 ? 17.097 3.765 8.214 1.00 96.00 299 VAL A N 1
ATOM 2390 C CA . VAL A 1 299 ? 16.554 4.940 7.522 1.00 96.00 299 VAL A CA 1
ATOM 2391 C C . VAL A 1 299 ? 15.941 5.883 8.552 1.00 96.00 299 VAL A C 1
ATOM 2393 O O . VAL A 1 299 ? 15.224 5.445 9.449 1.00 96.00 299 VAL A O 1
ATOM 2396 N N . ASP A 1 300 ? 16.205 7.181 8.418 1.00 93.88 300 ASP A N 1
ATOM 2397 C CA . ASP A 1 300 ? 15.653 8.186 9.323 1.00 93.88 300 ASP A CA 1
ATOM 2398 C C . ASP A 1 300 ? 14.134 8.309 9.162 1.00 93.88 300 ASP A C 1
ATOM 2400 O O . ASP A 1 300 ? 13.610 8.407 8.047 1.00 93.88 300 ASP A O 1
ATOM 2404 N N . VAL A 1 301 ? 13.425 8.355 10.290 1.00 92.50 301 VAL A N 1
ATOM 2405 C CA . VAL A 1 301 ? 11.971 8.527 10.309 1.00 92.50 301 VAL A CA 1
ATOM 2406 C C . VAL A 1 301 ? 11.617 9.975 9.942 1.00 92.50 301 VAL A C 1
ATOM 2408 O O . VAL A 1 301 ? 12.045 10.905 10.634 1.00 92.50 301 VAL A O 1
ATOM 2411 N N . PRO A 1 302 ? 10.824 10.210 8.878 1.00 91.06 302 PRO A N 1
ATOM 2412 C CA . PRO A 1 302 ? 10.361 11.546 8.529 1.00 91.06 302 PRO A CA 1
ATOM 2413 C C . PRO A 1 302 ? 9.559 12.195 9.663 1.00 91.06 302 PRO A C 1
ATOM 2415 O O . PRO A 1 302 ? 8.799 11.531 10.368 1.00 91.06 302 PRO A O 1
ATOM 2418 N N . ALA A 1 303 ? 9.664 13.520 9.791 1.00 88.38 303 ALA A N 1
ATOM 2419 C CA . ALA A 1 303 ? 8.880 14.270 10.767 1.00 88.38 303 ALA A CA 1
ATOM 2420 C C . ALA A 1 303 ? 7.369 14.052 10.562 1.00 88.38 303 ALA A C 1
ATOM 2422 O O . ALA A 1 303 ? 6.851 14.177 9.446 1.00 88.38 303 ALA A O 1
ATOM 2423 N N . LYS A 1 304 ? 6.663 13.749 11.656 1.00 88.31 304 LYS A N 1
ATOM 2424 C CA . LYS A 1 304 ? 5.204 13.586 11.668 1.00 88.31 304 LYS A CA 1
ATOM 2425 C C . LYS A 1 304 ? 4.518 14.948 11.526 1.00 88.31 304 LYS A C 1
ATOM 2427 O O . LYS A 1 304 ? 5.043 15.973 11.956 1.00 88.31 304 LYS A O 1
ATOM 2432 N N . GLY A 1 305 ? 3.343 14.949 10.900 1.00 88.62 305 GLY A N 1
ATOM 2433 C CA . GLY A 1 305 ? 2.500 16.140 10.789 1.00 88.62 305 GLY A CA 1
ATOM 2434 C C . GLY A 1 305 ? 1.773 16.478 12.095 1.00 88.62 305 GLY A C 1
ATOM 2435 O O . GLY A 1 305 ? 1.937 15.808 13.110 1.00 88.62 305 GLY A O 1
ATOM 2436 N N . SER A 1 306 ? 0.918 17.500 12.047 1.00 90.62 306 SER A N 1
ATOM 2437 C CA . SER A 1 306 ? 0.122 17.971 13.192 1.00 90.62 306 SER A CA 1
ATOM 2438 C C . SER A 1 306 ? -1.213 17.236 13.394 1.00 90.62 306 SER A C 1
ATOM 2440 O O . SER A 1 306 ? -1.941 17.551 14.336 1.00 90.62 306 SER A O 1
ATOM 2442 N N . LEU A 1 307 ? -1.547 16.270 12.526 1.00 90.44 307 LEU A N 1
ATOM 2443 C CA . LEU A 1 307 ? -2.787 15.496 12.608 1.00 90.44 307 LEU A CA 1
ATOM 2444 C C . LEU A 1 307 ? -2.838 14.692 13.913 1.00 90.44 307 LEU A C 1
ATOM 2446 O O . LEU A 1 307 ? -1.936 13.908 14.208 1.00 90.44 307 LEU A O 1
ATOM 2450 N N . LYS A 1 308 ? -3.937 14.838 14.654 1.00 91.25 308 LYS A N 1
ATOM 2451 C CA . LYS A 1 308 ? -4.236 14.014 15.827 1.00 91.25 308 LYS A CA 1
ATOM 2452 C C . LYS A 1 308 ? -5.106 12.845 15.396 1.00 91.25 308 LYS A C 1
ATOM 2454 O O . LYS A 1 308 ? -6.198 13.054 14.873 1.00 91.25 308 LYS A O 1
ATOM 2459 N N . LEU A 1 309 ? -4.637 11.619 15.622 1.00 89.56 309 LEU A N 1
ATOM 2460 C CA . LEU A 1 309 ? -5.352 10.416 15.187 1.00 89.56 309 LEU A CA 1
ATOM 2461 C C . LEU A 1 309 ? -6.737 10.296 15.834 1.00 89.56 309 LEU A C 1
ATOM 2463 O O . LEU A 1 309 ? -7.635 9.718 15.244 1.00 89.56 309 LEU A O 1
ATOM 2467 N N . GLU A 1 310 ? -6.953 10.877 17.011 1.00 90.69 310 GLU A N 1
ATOM 2468 C CA . GLU A 1 310 ? -8.254 10.878 17.685 1.00 90.69 310 GLU A CA 1
ATOM 2469 C C . GLU A 1 310 ? -9.340 11.622 16.891 1.00 90.69 310 GLU A C 1
ATOM 2471 O O . GLU A 1 310 ? -10.516 11.292 17.019 1.00 90.69 310 GLU A O 1
ATOM 2476 N N . GLU A 1 311 ? -8.970 12.586 16.039 1.00 92.56 311 GLU A N 1
ATOM 2477 C CA . GLU A 1 311 ? -9.924 13.337 15.207 1.00 92.56 311 GLU A CA 1
ATOM 2478 C C . GLU A 1 311 ? -10.605 12.450 14.151 1.00 92.56 311 GLU A C 1
ATOM 2480 O O . GLU A 1 311 ? -11.686 12.783 13.666 1.00 92.56 311 GLU A O 1
ATOM 2485 N N . ILE A 1 312 ? -10.021 11.289 13.838 1.00 91.06 312 ILE A N 1
ATOM 2486 C CA . ILE A 1 312 ? -10.593 10.295 12.922 1.00 91.06 312 ILE A CA 1
ATOM 2487 C C . ILE A 1 312 ? -11.891 9.696 13.466 1.00 91.06 312 ILE A C 1
ATOM 2489 O O . ILE A 1 312 ? -12.806 9.426 12.687 1.00 91.06 312 ILE A O 1
ATOM 2493 N N 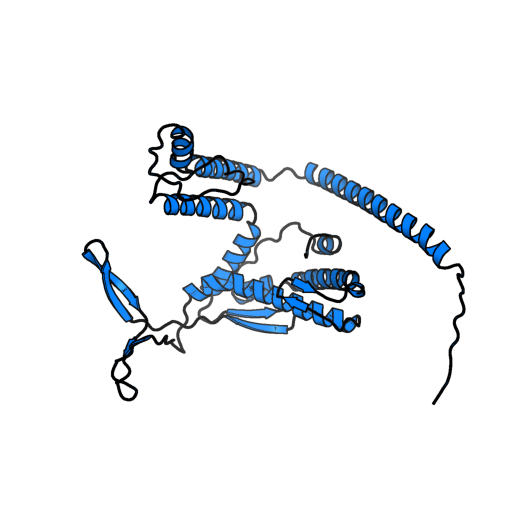. LEU A 1 313 ? -12.006 9.520 14.784 1.00 91.44 313 LEU A N 1
ATOM 2494 C CA . LEU A 1 313 ? -13.201 8.933 15.402 1.00 91.44 313 LEU A CA 1
ATOM 2495 C C . LEU A 1 313 ? -14.452 9.789 15.127 1.00 91.44 313 LEU A C 1
ATOM 2497 O O . LEU A 1 313 ? -15.550 9.275 14.918 1.00 91.44 313 LEU A O 1
ATOM 2501 N N . GLU A 1 314 ? -14.259 11.103 15.012 1.00 91.81 314 GLU A N 1
ATOM 2502 C CA . GLU A 1 314 ? -15.309 12.079 14.709 1.00 91.81 314 GLU A CA 1
ATOM 2503 C C . GLU A 1 314 ? -15.539 12.271 13.195 1.00 91.81 314 GLU A C 1
ATOM 2505 O O . GLU A 1 314 ? -16.401 13.058 12.791 1.00 91.81 314 GLU A O 1
ATOM 2510 N N . SER A 1 315 ? -14.774 11.586 12.336 1.00 91.25 315 SER A N 1
ATOM 2511 C CA . SER A 1 315 ? -14.889 11.717 10.883 1.00 91.25 315 SER A CA 1
ATOM 2512 C C . SER A 1 315 ? -16.102 10.962 10.346 1.00 91.25 315 SER A C 1
ATOM 2514 O O . SER A 1 315 ? -16.249 9.758 10.532 1.00 91.25 315 SER A O 1
ATOM 2516 N N . GLU A 1 316 ? -16.964 11.674 9.628 1.00 88.75 316 GLU A N 1
ATOM 2517 C CA . GLU A 1 316 ? -18.154 11.109 8.981 1.00 88.75 316 GLU A CA 1
ATOM 2518 C C . GLU A 1 316 ? -17.830 10.444 7.632 1.00 88.75 316 GLU A C 1
ATOM 2520 O O . GLU A 1 316 ? -18.568 9.578 7.183 1.00 88.75 316 GLU A O 1
ATOM 2525 N N . TYR A 1 317 ? -16.717 10.821 6.995 1.00 88.38 317 TYR A N 1
ATOM 2526 C CA . TYR A 1 317 ? -16.390 10.436 5.612 1.00 88.38 317 TYR A CA 1
ATOM 2527 C C . TYR A 1 317 ? -15.036 9.737 5.487 1.00 88.38 317 TYR A C 1
ATOM 2529 O O . TYR A 1 317 ? -14.422 9.781 4.425 1.00 88.38 317 TYR A O 1
ATOM 2537 N N . ILE A 1 318 ? -14.522 9.148 6.570 1.00 82.19 318 ILE A N 1
ATOM 2538 C CA . ILE A 1 318 ? -13.240 8.438 6.497 1.00 82.19 318 ILE A CA 1
ATOM 2539 C C . ILE A 1 318 ? -13.337 7.150 5.669 1.00 82.19 318 ILE A C 1
ATOM 2541 O O . ILE A 1 318 ? -12.361 6.773 5.029 1.00 82.19 318 ILE A O 1
ATOM 2545 N N . ILE A 1 319 ? -14.501 6.494 5.670 1.00 72.25 319 ILE A N 1
ATOM 2546 C CA . ILE A 1 319 ? -14.763 5.237 4.960 1.00 72.25 319 ILE A CA 1
ATOM 2547 C C . ILE A 1 319 ? -16.144 5.343 4.308 1.00 72.25 319 ILE A C 1
ATOM 2549 O O . ILE A 1 319 ? -17.040 5.980 4.870 1.00 72.25 319 ILE A O 1
ATOM 2553 N N . HIS A 1 320 ? -16.275 4.791 3.101 1.00 54.75 320 HIS A N 1
ATOM 2554 C CA . HIS A 1 320 ? -17.465 4.867 2.250 1.00 54.75 320 HIS A CA 1
ATOM 2555 C C . HIS A 1 320 ? -18.144 3.511 2.093 1.00 54.75 320 HIS A C 1
ATOM 2557 O O . HIS A 1 320 ? -17.421 2.495 2.010 1.00 54.75 320 HIS A O 1
#